Protein AF-A0A261C335-F1 (afdb_monomer_lite)

InterPro domains:
  IPR001300 Peptidase C2, calpain, catalytic domain [PF00648] (36-224)
  IPR001300 Peptidase C2, calpain, catalytic domain [PS50203] (35-226)
  IPR001300 Peptidase C2, calpain, catalytic domain [SM00230] (17-226)
  IPR022684 Peptidase C2, calpain family [PR00704] (20-43)
  IPR022684 Peptidase C2, calpain family [PR00704] (129-154)
  IPR022684 Peptidase C2, calpain family [PR00704] (158-181)
  IPR022684 Peptidase C2, calpain family [PR00704] (183-210)
  IPR022684 Peptidase C2, calpain family [PTHR10183] (22-224)
  IPR038765 Papain-like cysteine peptidase superfamily [SSF54001] (4-226)

pLDDT: mean 89.87, std 11.62, range [34.81, 98.75]

Structure (mmCIF, N/CA/C/O backbone):
data_AF-A0A261C335-F1
#
_entry.id   AF-A0A261C335-F1
#
loop_
_atom_site.group_PDB
_atom_site.id
_atom_site.type_symbol
_atom_site.label_atom_id
_atom_site.label_alt_id
_atom_site.label_comp_id
_atom_site.label_asym_id
_atom_site.label_entity_id
_atom_site.label_seq_id
_atom_site.pdbx_PDB_ins_code
_atom_site.Cartn_x
_atom_site.Cartn_y
_atom_site.Cartn_z
_atom_site.occupancy
_atom_site.B_iso_or_equiv
_atom_site.auth_seq_id
_atom_site.auth_comp_id
_atom_site.auth_asym_id
_atom_site.auth_atom_id
_atom_site.pdbx_PDB_model_num
ATOM 1 N N . MET A 1 1 ? 4.760 -27.448 -18.336 1.00 35.69 1 MET A N 1
ATOM 2 C CA . MET A 1 1 ? 5.966 -27.246 -17.509 1.00 35.69 1 MET A CA 1
ATOM 3 C C . MET A 1 1 ? 5.531 -26.462 -16.286 1.00 35.69 1 MET A C 1
ATOM 5 O O . MET A 1 1 ? 5.049 -25.354 -16.464 1.00 35.69 1 MET A O 1
ATOM 9 N N . SER A 1 2 ? 5.576 -27.046 -15.085 1.00 34.81 2 SER A N 1
ATOM 10 C CA . SER A 1 2 ? 5.397 -26.271 -13.852 1.00 34.81 2 SER A CA 1
ATOM 11 C C . SER A 1 2 ? 6.764 -25.731 -13.455 1.00 34.81 2 SER A C 1
ATOM 13 O O . SER A 1 2 ? 7.668 -26.511 -13.158 1.00 34.81 2 SER A O 1
ATOM 15 N N . PHE A 1 3 ? 6.939 -24.417 -13.500 1.00 38.62 3 PHE A N 1
ATOM 16 C CA . PHE A 1 3 ? 8.174 -23.784 -13.062 1.00 38.62 3 PHE A CA 1
ATOM 17 C C . PHE A 1 3 ? 8.062 -23.477 -11.570 1.00 38.62 3 PHE A C 1
ATOM 19 O O . PHE A 1 3 ? 7.205 -22.703 -11.149 1.00 38.62 3 PHE A O 1
ATOM 26 N N . SER A 1 4 ? 8.915 -24.108 -10.766 1.00 37.22 4 SER A N 1
ATOM 27 C CA . SER A 1 4 ? 9.134 -23.724 -9.376 1.00 37.22 4 SER A CA 1
ATOM 28 C C . SER A 1 4 ? 10.069 -22.519 -9.367 1.00 37.22 4 SER A C 1
ATOM 30 O O . SER A 1 4 ? 11.261 -22.651 -9.654 1.00 37.22 4 SER A O 1
ATOM 32 N N . VAL A 1 5 ? 9.538 -21.339 -9.061 1.00 46.53 5 VAL A N 1
ATOM 33 C CA . VAL A 1 5 ? 10.383 -20.193 -8.719 1.00 46.53 5 VAL A CA 1
ATOM 34 C C . VAL A 1 5 ? 11.032 -20.528 -7.379 1.00 46.53 5 VAL A C 1
ATOM 36 O O . VAL A 1 5 ? 10.340 -20.730 -6.384 1.00 46.53 5 VAL A O 1
ATOM 39 N N . VAL A 1 6 ? 12.359 -20.659 -7.358 1.00 43.72 6 VAL A N 1
ATOM 40 C CA . VAL A 1 6 ? 13.103 -20.815 -6.105 1.00 43.72 6 VAL A CA 1
ATOM 41 C C . VAL A 1 6 ? 13.157 -19.436 -5.463 1.00 43.72 6 VAL A C 1
ATOM 43 O O . VAL A 1 6 ? 14.017 -18.618 -5.785 1.00 43.72 6 VAL A O 1
ATOM 46 N N . PHE A 1 7 ? 12.176 -19.155 -4.610 1.00 53.47 7 PHE A N 1
ATOM 47 C CA . PHE A 1 7 ? 12.175 -17.965 -3.773 1.00 53.47 7 PHE A CA 1
ATOM 48 C C . PHE A 1 7 ? 13.386 -18.019 -2.846 1.00 53.47 7 PHE A C 1
ATOM 50 O O . PHE A 1 7 ? 13.754 -19.088 -2.355 1.00 53.47 7 PHE A O 1
ATOM 57 N N . GLN A 1 8 ? 13.998 -16.869 -2.571 1.00 54.28 8 GLN A N 1
ATOM 58 C CA . GLN A 1 8 ? 14.883 -16.777 -1.420 1.00 54.28 8 GLN A CA 1
ATOM 59 C C . GLN A 1 8 ? 13.979 -16.795 -0.185 1.00 54.28 8 GLN A C 1
ATOM 61 O O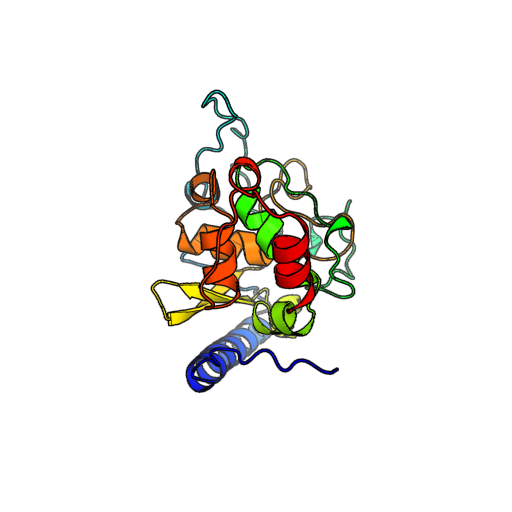 . GLN A 1 8 ? 13.538 -15.751 0.299 1.00 54.28 8 GLN A O 1
ATOM 66 N N . THR A 1 9 ? 13.595 -18.003 0.234 1.00 54.47 9 THR A N 1
ATOM 67 C CA . THR A 1 9 ? 12.608 -18.199 1.285 1.00 54.47 9 THR A CA 1
ATOM 68 C C . THR A 1 9 ? 13.148 -17.559 2.564 1.00 54.47 9 THR A C 1
ATOM 70 O O . THR A 1 9 ? 14.277 -17.853 2.969 1.00 54.47 9 THR A O 1
ATOM 73 N N . PRO A 1 10 ? 12.394 -16.639 3.178 1.00 63.38 10 PRO A N 1
ATOM 74 C CA . PRO A 1 10 ? 12.766 -16.021 4.440 1.00 63.38 10 PRO A CA 1
ATOM 75 C C . PRO A 1 10 ? 13.027 -17.067 5.515 1.00 63.38 10 PRO A C 1
ATOM 77 O O . PRO A 1 10 ? 12.505 -18.181 5.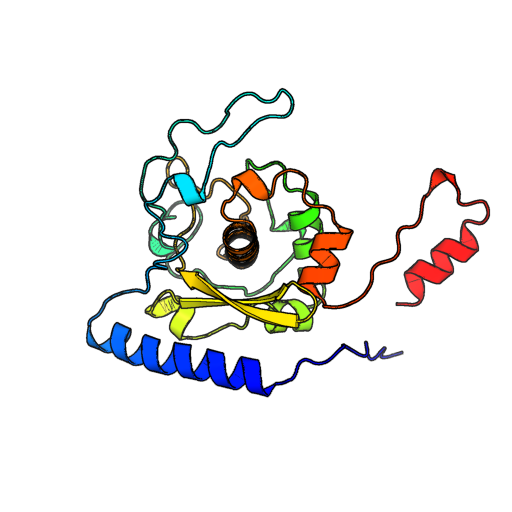463 1.00 63.38 10 PRO A O 1
ATOM 80 N N . ASN A 1 11 ? 13.732 -16.655 6.567 1.00 67.62 11 ASN A N 1
ATOM 81 C CA . ASN A 1 11 ? 13.585 -17.345 7.836 1.00 67.62 11 ASN A CA 1
ATOM 82 C C . ASN A 1 11 ? 12.124 -17.180 8.308 1.00 67.62 11 ASN A C 1
ATOM 84 O O . ASN A 1 11 ? 11.746 -16.106 8.783 1.00 67.62 11 ASN A O 1
ATOM 88 N N . GLU A 1 12 ? 11.311 -18.232 8.160 1.00 77.25 12 GLU A N 1
ATOM 89 C CA . GLU A 1 12 ? 9.897 -18.261 8.563 1.00 77.25 12 GLU A CA 1
ATOM 90 C C . GLU A 1 12 ? 9.683 -17.872 10.034 1.00 77.25 12 GLU A C 1
ATOM 92 O O . GLU A 1 12 ? 8.589 -17.449 10.409 1.00 77.25 12 GLU A O 1
ATOM 97 N N . GLU A 1 13 ? 10.712 -17.997 10.877 1.00 84.00 13 GLU A N 1
ATOM 98 C CA . GLU A 1 13 ? 10.646 -17.658 12.299 1.00 84.00 13 GLU A CA 1
ATOM 99 C C . GLU A 1 13 ? 10.319 -16.183 12.542 1.00 84.00 13 GLU A C 1
ATOM 101 O O . GLU A 1 13 ? 9.557 -15.882 13.460 1.00 84.00 13 GLU A O 1
ATOM 106 N N . ILE A 1 14 ? 10.847 -15.263 11.723 1.00 87.75 14 ILE A N 1
ATOM 107 C CA . ILE A 1 14 ? 10.587 -13.823 11.893 1.00 87.75 14 ILE A CA 1
ATOM 108 C C . ILE A 1 14 ? 9.098 -13.549 11.694 1.00 87.75 14 ILE A C 1
ATOM 110 O O . ILE A 1 14 ? 8.482 -12.860 12.499 1.00 87.75 14 ILE A O 1
ATOM 114 N N . PHE A 1 15 ? 8.494 -14.133 10.661 1.00 90.50 15 PHE A N 1
ATOM 115 C CA . PHE A 1 15 ? 7.084 -13.901 10.364 1.00 90.50 15 PHE A CA 1
ATOM 116 C C . PHE A 1 15 ? 6.167 -14.531 11.398 1.00 90.50 15 PHE A C 1
ATOM 118 O O . PHE A 1 15 ? 5.237 -13.870 11.838 1.00 90.50 15 PHE A O 1
ATOM 125 N N . LYS A 1 16 ? 6.464 -15.758 11.843 1.00 90.81 16 LYS A N 1
ATOM 126 C CA . LYS A 1 16 ? 5.706 -16.414 12.922 1.00 90.81 16 LYS A CA 1
ATOM 127 C C . LYS A 1 16 ? 5.765 -15.604 14.217 1.00 90.81 16 LYS A C 1
ATOM 129 O O . LYS A 1 16 ? 4.767 -15.493 14.921 1.00 90.81 16 LYS A O 1
ATOM 134 N N . LYS A 1 17 ? 6.927 -15.021 14.527 1.00 93.44 17 LYS A N 1
ATOM 135 C CA . LYS A 1 17 ? 7.101 -14.163 15.700 1.00 93.44 17 LYS A CA 1
ATOM 136 C C . LYS A 1 17 ? 6.273 -12.878 15.596 1.00 93.44 17 LYS A C 1
ATOM 138 O O . LYS A 1 17 ? 5.555 -12.561 16.537 1.00 93.44 17 LYS A O 1
ATOM 143 N N . GLU A 1 18 ? 6.382 -12.146 14.490 1.00 93.88 18 GLU A N 1
ATOM 144 C CA . GLU A 1 18 ? 5.658 -10.878 14.300 1.00 93.88 18 GLU A CA 1
ATOM 145 C C . GLU A 1 18 ? 4.140 -11.085 14.203 1.00 93.88 18 GLU A C 1
ATOM 147 O O . GLU A 1 18 ? 3.371 -10.284 14.729 1.00 93.88 18 GLU A O 1
ATOM 152 N N . GLU A 1 19 ? 3.702 -12.190 13.600 1.00 92.00 19 GLU A N 1
ATOM 153 C CA . GLU A 1 19 ? 2.295 -12.595 13.557 1.00 92.00 19 GLU A CA 1
ATOM 154 C C . GLU A 1 19 ? 1.741 -12.830 14.961 1.00 92.00 19 GLU A C 1
ATOM 156 O O . GLU A 1 19 ? 0.737 -12.225 15.320 1.00 92.00 19 GLU A O 1
ATOM 161 N N . LYS A 1 20 ? 2.455 -13.591 15.800 1.00 94.88 20 LYS A N 1
ATOM 162 C CA . LYS A 1 20 ? 2.057 -13.808 17.195 1.00 94.88 20 LYS A CA 1
ATOM 163 C C . LYS A 1 20 ? 1.939 -12.496 17.983 1.00 94.88 20 LYS A C 1
ATOM 165 O O . LYS A 1 20 ? 1.013 -12.329 18.768 1.00 94.88 20 LYS A O 1
ATOM 170 N N . ILE A 1 21 ? 2.852 -11.547 17.760 1.00 95.75 21 ILE A N 1
ATOM 171 C CA . ILE A 1 21 ? 2.777 -10.213 18.381 1.00 95.75 21 ILE A CA 1
ATOM 172 C C . ILE A 1 21 ? 1.510 -9.471 17.925 1.00 95.75 21 ILE A C 1
ATOM 174 O O . ILE A 1 21 ? 0.867 -8.799 18.730 1.00 95.75 21 ILE A O 1
ATOM 178 N N . CYS A 1 22 ? 1.143 -9.576 16.644 1.00 95.19 22 CYS A N 1
ATOM 179 C CA . CYS A 1 22 ? -0.082 -8.968 16.123 1.00 95.19 22 CYS A CA 1
ATOM 180 C C . CYS A 1 22 ? -1.340 -9.637 16.689 1.00 95.19 22 CYS A C 1
ATOM 182 O O . CYS A 1 22 ? -2.284 -8.926 17.018 1.00 95.19 22 CYS A O 1
ATOM 184 N N . GLU A 1 23 ? -1.343 -10.961 16.852 1.00 96.00 23 GLU A N 1
ATOM 185 C CA . GLU A 1 23 ? -2.446 -11.713 17.467 1.00 96.00 23 GLU A CA 1
ATOM 186 C C . GLU A 1 23 ? -2.675 -11.290 18.924 1.00 96.00 23 GLU A C 1
ATOM 188 O O . GLU A 1 23 ? -3.789 -10.911 19.282 1.00 96.00 23 GLU A O 1
ATOM 193 N N . GLU A 1 24 ? -1.619 -11.254 19.744 1.00 97.00 24 GLU A N 1
ATOM 194 C CA . GLU A 1 24 ? -1.696 -10.804 21.144 1.00 97.00 24 GLU A CA 1
ATOM 195 C C . GLU A 1 24 ? -2.194 -9.350 21.243 1.00 97.00 24 GLU A C 1
ATOM 197 O O . GLU A 1 24 ? -3.006 -9.003 22.104 1.00 97.00 24 GLU A O 1
ATOM 202 N N . GLN A 1 25 ? -1.748 -8.483 20.327 1.00 96.81 25 GLN A N 1
ATOM 203 C CA . GLN A 1 25 ? -2.222 -7.103 20.260 1.00 96.81 25 GLN A CA 1
ATOM 204 C C . GLN A 1 25 ? -3.694 -7.015 19.822 1.00 96.81 25 GLN A C 1
ATOM 206 O O . GLN A 1 25 ? -4.444 -6.198 20.360 1.00 96.81 25 GLN A O 1
ATOM 211 N N . ALA A 1 26 ? -4.120 -7.844 18.868 1.00 97.38 26 ALA A N 1
ATOM 212 C CA . ALA A 1 26 ? -5.501 -7.904 18.404 1.00 97.38 26 ALA A CA 1
ATOM 213 C C . ALA A 1 26 ? -6.451 -8.373 19.513 1.00 97.38 26 ALA A C 1
ATOM 215 O O . ALA A 1 26 ? -7.528 -7.806 19.674 1.00 97.38 26 ALA A O 1
ATOM 216 N N . GLU A 1 27 ? -6.053 -9.354 20.328 1.00 97.62 27 GLU A N 1
ATOM 217 C CA . GLU A 1 27 ? -6.831 -9.792 21.495 1.00 97.62 27 GLU A CA 1
ATOM 218 C C . GLU A 1 27 ? -7.092 -8.644 22.479 1.00 97.62 27 GLU A C 1
ATOM 220 O O . GLU A 1 27 ? -8.226 -8.458 22.932 1.00 97.62 27 GLU A O 1
ATOM 225 N N . LEU A 1 28 ? -6.072 -7.827 22.758 1.00 97.19 28 LEU A N 1
ATOM 226 C CA . LEU A 1 28 ? -6.225 -6.651 23.611 1.00 97.19 28 LEU A CA 1
ATOM 227 C C . LEU A 1 28 ? -7.196 -5.633 22.994 1.00 97.19 28 LEU A C 1
ATOM 229 O O . LEU A 1 28 ? -8.121 -5.195 23.677 1.00 97.19 28 LEU A O 1
ATOM 233 N N . LEU A 1 29 ? -7.026 -5.303 21.712 1.00 97.81 29 LEU A N 1
ATOM 234 C CA . LEU A 1 29 ? -7.883 -4.348 20.997 1.00 97.81 29 LEU A CA 1
ATOM 235 C C . LEU A 1 29 ? -9.346 -4.809 20.947 1.00 97.81 29 LEU A C 1
ATOM 237 O O . LEU A 1 29 ? -10.257 -4.024 21.206 1.00 97.81 29 LEU A O 1
ATOM 241 N N . ARG A 1 30 ? -9.589 -6.106 20.720 1.00 97.62 30 ARG A N 1
ATOM 242 C CA . ARG A 1 30 ? -10.934 -6.705 20.795 1.00 97.62 30 ARG A CA 1
ATOM 243 C C . ARG A 1 30 ? -11.556 -6.544 22.178 1.00 97.62 30 ARG A C 1
ATOM 245 O O . ARG A 1 30 ? -12.758 -6.316 22.274 1.00 97.62 30 ARG A O 1
ATOM 252 N N . SER A 1 31 ? -10.759 -6.658 23.243 1.00 97.19 31 SER A N 1
ATOM 253 C CA . SER A 1 31 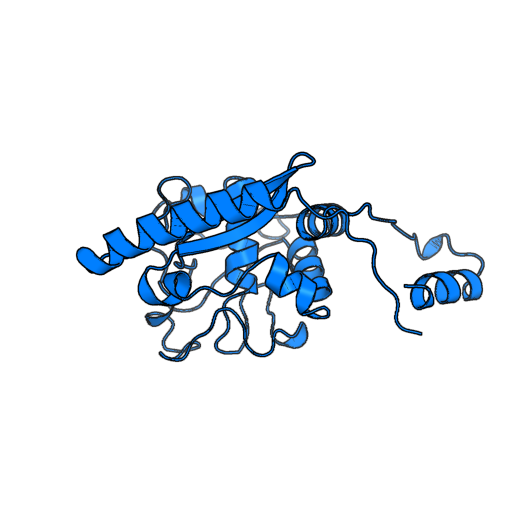? -11.250 -6.517 24.619 1.00 97.19 31 SER A CA 1
ATOM 254 C C . SER A 1 31 ? -11.623 -5.077 24.989 1.00 97.19 31 SER A C 1
ATOM 256 O O . SER A 1 31 ? -12.525 -4.876 25.802 1.00 97.19 31 SER A O 1
ATOM 258 N N . THR A 1 32 ? -10.966 -4.080 24.383 1.00 96.38 32 THR A N 1
ATOM 259 C CA . THR A 1 32 ? -11.253 -2.654 24.608 1.00 96.38 32 THR A CA 1
ATOM 260 C C . THR A 1 32 ? -12.256 -2.080 23.607 1.00 96.38 32 THR A C 1
ATOM 262 O O . THR A 1 32 ? -12.855 -1.040 23.878 1.00 96.38 32 THR A O 1
ATOM 265 N N . GLY A 1 33 ? -12.480 -2.759 22.477 1.00 94.44 33 GLY A N 1
ATOM 266 C CA . GLY A 1 33 ? -13.285 -2.250 21.364 1.00 94.44 33 GLY A CA 1
ATOM 267 C C . GLY A 1 33 ? -12.578 -1.153 20.562 1.00 94.44 33 GLY A C 1
ATOM 268 O O . GLY A 1 33 ? -13.228 -0.422 19.817 1.00 94.44 33 GLY A O 1
ATOM 269 N N . GLU A 1 34 ? -11.264 -1.012 20.735 1.00 95.06 34 GLU A N 1
ATOM 270 C CA . GLU A 1 34 ? -10.440 -0.041 20.022 1.00 95.06 34 GLU A CA 1
ATOM 271 C C . GLU A 1 34 ? -9.846 -0.647 18.749 1.00 95.06 34 GLU A C 1
ATOM 273 O O . GLU A 1 34 ? -9.789 -1.862 18.562 1.00 95.06 34 GLU A O 1
ATOM 278 N N . THR A 1 35 ? -9.358 0.220 17.867 1.00 96.25 35 THR A N 1
ATOM 279 C CA . THR A 1 35 ? -8.655 -0.177 16.645 1.00 96.25 35 THR A CA 1
ATOM 280 C C . THR A 1 35 ? -7.219 0.302 16.707 1.00 96.25 35 THR A C 1
ATOM 282 O O . THR A 1 35 ? -6.926 1.350 17.283 1.00 96.25 35 THR A O 1
ATOM 285 N N . TYR A 1 36 ? -6.319 -0.448 16.089 1.00 97.81 36 TYR A N 1
ATOM 286 C CA . TYR A 1 36 ? -4.913 -0.114 16.028 1.00 97.81 36 TYR A CA 1
ATOM 287 C C . TYR A 1 36 ? -4.687 1.225 15.321 1.00 97.81 36 TYR A C 1
ATOM 289 O O . TYR A 1 36 ? -5.278 1.513 14.279 1.00 97.81 36 TYR A O 1
ATOM 297 N N . VAL A 1 37 ? -3.790 2.019 15.898 1.00 97.50 37 VAL A N 1
ATOM 298 C CA . VAL A 1 37 ? -3.257 3.249 15.316 1.00 97.50 37 VAL A CA 1
ATOM 299 C C . VAL A 1 37 ? -1.742 3.150 15.362 1.00 97.50 37 VAL A C 1
ATOM 301 O O . VAL A 1 37 ? -1.157 2.902 16.424 1.00 97.50 37 VAL A O 1
ATOM 304 N N . ASP A 1 38 ? -1.110 3.316 14.206 1.00 97.56 38 ASP A N 1
ATOM 305 C CA . ASP A 1 38 ? 0.335 3.239 14.077 1.00 97.56 38 ASP A CA 1
ATOM 306 C C . ASP A 1 38 ? 0.991 4.485 14.674 1.00 97.56 38 ASP A C 1
ATOM 308 O O . ASP A 1 38 ? 0.877 5.578 14.136 1.00 97.56 38 ASP A O 1
ATOM 312 N N . GLN A 1 39 ? 1.692 4.328 15.795 1.00 96.94 39 GLN A N 1
ATOM 313 C CA . GLN A 1 39 ? 2.330 5.452 16.488 1.00 96.94 39 GLN A CA 1
ATOM 314 C C . GLN A 1 39 ? 3.534 6.020 15.721 1.00 96.94 39 GLN A C 1
ATOM 316 O O . GLN A 1 39 ? 3.889 7.177 15.925 1.00 96.94 39 GLN A O 1
ATOM 321 N N . ASP A 1 40 ? 4.153 5.223 14.844 1.00 97.12 40 ASP A N 1
ATOM 322 C CA . ASP A 1 40 ? 5.324 5.642 14.064 1.00 97.12 40 ASP A CA 1
ATOM 323 C C . ASP A 1 40 ? 4.933 6.258 12.712 1.00 97.12 40 ASP A C 1
ATOM 325 O O . ASP A 1 40 ? 5.766 6.871 12.044 1.00 97.12 40 ASP A O 1
ATOM 329 N N . PHE A 1 41 ? 3.689 6.049 12.275 1.00 97.75 41 PHE A N 1
ATOM 330 C CA . PHE A 1 41 ? 3.156 6.578 11.021 1.00 97.75 41 PHE A CA 1
ATOM 331 C C . PHE A 1 41 ? 1.660 6.927 11.153 1.00 97.75 41 PHE A C 1
ATOM 333 O O . PHE A 1 41 ? 0.819 6.319 10.477 1.00 97.75 41 PHE A O 1
ATOM 340 N N . PRO A 1 42 ? 1.313 7.846 12.075 1.00 96.44 42 PRO A N 1
ATOM 341 C CA . PRO A 1 42 ? -0.063 8.036 12.504 1.00 96.44 42 PRO A CA 1
ATOM 342 C C . PRO A 1 42 ? -0.938 8.713 11.436 1.00 96.44 42 PRO A C 1
ATOM 344 O O . PRO A 1 42 ? -0.465 9.541 10.652 1.00 96.44 42 PRO A O 1
ATOM 347 N N . PRO A 1 43 ? -2.243 8.386 11.406 1.00 96.00 43 PRO A N 1
ATOM 348 C CA . PRO A 1 43 ? -3.173 8.814 10.362 1.00 96.00 43 PRO A CA 1
ATOM 349 C C . PRO A 1 43 ? -3.583 10.289 10.435 1.00 96.00 43 PRO A C 1
ATOM 351 O O . PRO A 1 43 ? -4.333 10.760 9.580 1.00 96.00 43 PRO A O 1
ATOM 354 N N . ASP A 1 44 ? -3.154 11.008 11.464 1.00 92.94 44 ASP A N 1
ATOM 355 C CA . ASP A 1 44 ? -3.440 12.417 11.711 1.00 92.94 44 ASP A CA 1
ATOM 356 C C . ASP A 1 44 ? -2.180 13.298 11.693 1.00 92.94 44 ASP A C 1
ATOM 358 O O . ASP A 1 44 ? -2.295 14.507 11.886 1.00 92.94 44 ASP A O 1
ATOM 362 N N . ASP A 1 45 ? -0.998 12.734 11.402 1.00 93.19 45 ASP A N 1
ATOM 363 C CA . ASP A 1 45 ? 0.235 13.503 11.220 1.00 93.19 45 ASP A CA 1
ATOM 364 C C . ASP A 1 45 ? 0.466 13.838 9.732 1.00 93.19 45 ASP A C 1
ATOM 366 O O . ASP A 1 45 ? 0.793 12.956 8.926 1.00 93.19 45 ASP A O 1
ATOM 370 N N . PRO A 1 46 ? 0.379 15.124 9.336 1.00 91.06 46 PRO A N 1
ATOM 371 C CA . PRO A 1 46 ? 0.653 15.552 7.968 1.00 91.06 46 PRO A CA 1
ATOM 372 C C . PRO A 1 46 ? 2.071 15.215 7.489 1.00 91.06 46 PRO A C 1
ATOM 374 O O . PRO A 1 46 ? 2.294 15.129 6.279 1.00 91.06 46 PRO A O 1
ATOM 377 N N . SER A 1 47 ? 3.033 15.010 8.397 1.00 93.25 47 SER A N 1
ATOM 378 C CA . SER A 1 47 ? 4.401 14.609 8.051 1.00 93.25 47 SER A CA 1
ATOM 379 C C . SER A 1 47 ? 4.450 13.235 7.370 1.00 93.25 47 SER A C 1
ATOM 381 O O . SER A 1 47 ? 5.267 13.032 6.469 1.00 93.25 47 SER A O 1
ATOM 383 N N . CYS A 1 48 ? 3.502 12.345 7.694 1.00 95.44 48 CYS A N 1
ATOM 384 C CA . CYS A 1 48 ? 3.361 11.032 7.068 1.00 95.44 48 CYS A CA 1
ATOM 385 C C . CYS A 1 48 ? 2.928 11.138 5.599 1.00 95.44 48 CYS A C 1
ATOM 387 O O . CYS A 1 48 ? 3.280 10.292 4.776 1.00 95.44 48 CYS A O 1
ATOM 389 N N . VAL A 1 49 ? 2.204 12.198 5.226 1.00 94.50 49 VAL A N 1
ATOM 390 C CA . VAL A 1 49 ? 1.914 12.510 3.818 1.00 94.50 49 VAL A CA 1
ATOM 391 C C . VAL A 1 49 ? 3.093 13.248 3.184 1.00 94.50 49 VAL A C 1
ATOM 393 O O . VAL A 1 49 ? 3.586 12.846 2.130 1.00 94.50 49 VAL A O 1
ATOM 396 N N . GLY A 1 50 ? 3.574 14.304 3.841 1.00 93.00 50 GLY A N 1
ATOM 397 C CA . GLY A 1 50 ? 4.580 15.218 3.311 1.00 93.00 50 GLY A CA 1
ATOM 398 C C . GLY A 1 50 ? 4.043 16.139 2.207 1.00 93.00 50 GLY A C 1
ATOM 399 O O . GLY A 1 50 ? 2.849 16.187 1.910 1.00 93.00 50 GLY A O 1
ATOM 400 N N . THR A 1 51 ? 4.941 16.898 1.576 1.00 92.69 51 THR A N 1
ATOM 401 C CA . THR A 1 51 ? 4.574 17.832 0.501 1.00 92.69 51 THR A CA 1
ATOM 402 C C . THR A 1 51 ? 4.505 17.111 -0.843 1.00 92.69 51 THR A C 1
ATOM 404 O O . THR A 1 51 ? 5.536 16.798 -1.438 1.00 92.69 51 THR A O 1
ATOM 407 N N . ILE A 1 52 ? 3.294 16.888 -1.356 1.00 92.69 52 ILE A N 1
ATOM 408 C CA . ILE A 1 52 ? 3.092 16.263 -2.671 1.00 92.69 52 ILE A CA 1
ATOM 409 C C . ILE A 1 52 ? 3.292 17.289 -3.786 1.00 92.69 52 ILE A C 1
ATOM 411 O O . ILE A 1 52 ? 2.605 18.311 -3.836 1.00 92.69 52 ILE A O 1
ATOM 415 N N . LEU A 1 53 ? 4.220 17.001 -4.698 1.00 91.44 53 LEU A N 1
ATOM 416 C CA . LEU A 1 53 ? 4.643 17.890 -5.780 1.00 91.44 53 LEU A CA 1
ATOM 417 C C . LEU A 1 53 ? 4.190 17.370 -7.153 1.00 91.44 53 LEU A C 1
ATOM 419 O O . LEU A 1 53 ? 4.231 16.166 -7.404 1.00 91.44 53 LEU A O 1
ATOM 423 N N . ASP A 1 54 ? 3.803 18.272 -8.059 1.00 89.06 54 ASP A N 1
ATOM 424 C CA . ASP A 1 54 ? 3.583 17.947 -9.472 1.00 89.06 54 ASP A CA 1
ATOM 425 C C . ASP A 1 54 ? 4.902 17.781 -10.248 1.00 89.06 54 ASP A C 1
ATOM 427 O O . ASP A 1 54 ? 6.013 17.902 -9.728 1.00 89.06 54 ASP A O 1
ATOM 431 N N . ARG A 1 55 ? 4.777 17.539 -11.556 1.00 86.38 55 ARG A N 1
ATOM 432 C CA . ARG A 1 55 ? 5.907 17.443 -12.494 1.00 86.38 55 ARG A CA 1
ATOM 433 C C . ARG A 1 55 ? 6.730 18.735 -12.650 1.00 86.38 55 ARG A C 1
ATOM 435 O O . ARG A 1 55 ? 7.769 18.696 -13.297 1.00 86.38 55 ARG A O 1
ATOM 442 N N . HIS A 1 56 ? 6.245 19.863 -12.139 1.00 90.56 56 HIS A N 1
ATOM 443 C CA . HIS A 1 56 ? 6.895 21.175 -12.151 1.00 90.56 56 HIS A CA 1
ATOM 444 C C . HIS A 1 56 ? 7.340 21.607 -10.742 1.00 90.56 56 HIS A C 1
ATOM 446 O O . HIS A 1 56 ? 7.609 22.789 -10.529 1.00 90.56 56 HIS A O 1
ATOM 452 N N . ASP A 1 57 ? 7.390 20.664 -9.794 1.00 90.31 57 ASP A N 1
ATOM 453 C CA . ASP A 1 57 ? 7.758 20.873 -8.393 1.00 90.31 57 ASP A CA 1
ATOM 454 C C . ASP A 1 57 ? 6.854 21.864 -7.645 1.00 90.31 57 ASP A C 1
ATOM 456 O O . ASP A 1 57 ? 7.276 22.541 -6.706 1.00 90.31 57 ASP A O 1
ATOM 460 N N . LYS A 1 58 ? 5.577 21.935 -8.038 1.00 90.56 58 LYS A N 1
ATOM 461 C CA . LYS A 1 58 ? 4.556 22.732 -7.352 1.00 90.56 58 LYS A CA 1
ATOM 462 C C . LYS A 1 58 ? 3.702 21.860 -6.428 1.00 90.56 58 LYS A C 1
ATOM 464 O O . LYS A 1 58 ? 3.294 20.777 -6.845 1.00 90.56 58 LYS A O 1
ATOM 469 N N . PRO A 1 59 ? 3.370 22.318 -5.208 1.00 89.44 59 PRO A N 1
ATOM 470 C CA . PRO A 1 59 ? 2.496 21.570 -4.306 1.00 89.44 59 PRO A CA 1
ATOM 471 C C . PRO A 1 59 ? 1.081 21.381 -4.875 1.00 89.44 59 PRO A C 1
ATOM 473 O O . PRO A 1 59 ? 0.447 22.362 -5.268 1.00 89.44 59 PRO A O 1
ATOM 476 N N . THR A 1 60 ? 0.568 20.147 -4.877 1.00 85.25 60 THR A N 1
ATOM 477 C CA . THR A 1 60 ? -0.740 19.793 -5.481 1.00 85.25 60 THR A CA 1
ATOM 478 C C . THR A 1 60 ? -1.836 19.422 -4.488 1.00 85.25 60 THR A C 1
ATOM 480 O O . THR A 1 60 ? -3.011 19.522 -4.825 1.00 85.25 60 THR A O 1
ATOM 483 N N . LEU A 1 61 ? -1.474 19.008 -3.273 1.00 78.12 61 LEU A N 1
ATOM 484 C CA . LEU A 1 61 ? -2.401 18.526 -2.247 1.00 78.12 61 LEU A CA 1
ATOM 485 C C . LEU A 1 61 ? -2.163 19.283 -0.937 1.00 78.12 61 LEU A C 1
ATOM 487 O O . LEU A 1 61 ? -1.551 18.766 -0.009 1.00 78.12 61 LEU A O 1
ATOM 491 N N . GLN A 1 62 ? -2.588 20.547 -0.902 1.00 66.06 62 GLN A N 1
ATOM 492 C CA . GLN A 1 62 ? -2.271 21.474 0.195 1.00 66.06 62 GLN A CA 1
ATOM 493 C C . GLN A 1 62 ? -3.209 21.323 1.410 1.00 66.06 62 GLN A C 1
ATOM 495 O O . GLN A 1 62 ? -2.804 21.648 2.521 1.00 66.06 62 GLN A O 1
ATOM 500 N N . ASP A 1 63 ? -4.399 20.735 1.226 1.00 67.81 63 ASP A N 1
ATOM 501 C CA . ASP A 1 63 ? -5.447 20.633 2.259 1.00 67.81 63 ASP A CA 1
ATOM 502 C C . ASP A 1 63 ? -5.657 19.197 2.784 1.00 67.81 63 ASP A C 1
ATOM 504 O O . ASP A 1 63 ? -6.754 18.812 3.184 1.00 67.81 63 ASP A O 1
ATOM 508 N N . MET A 1 64 ? -4.603 18.378 2.798 1.00 74.31 64 MET A N 1
ATOM 509 C CA . MET A 1 64 ? -4.628 17.003 3.331 1.00 74.31 64 MET A CA 1
ATOM 510 C C . MET A 1 64 ? -4.475 16.954 4.865 1.00 74.31 64 MET A C 1
ATOM 512 O O . MET A 1 64 ? -3.836 16.056 5.403 1.00 74.31 64 MET A O 1
ATOM 516 N N . THR A 1 65 ? -5.017 17.944 5.578 1.00 66.69 65 THR A N 1
ATOM 517 C CA . THR A 1 65 ? -4.806 18.139 7.027 1.00 66.69 65 THR A CA 1
ATOM 518 C C . THR A 1 65 ? -5.790 17.369 7.911 1.00 66.69 65 THR A C 1
ATOM 520 O O . THR A 1 65 ? -5.654 17.385 9.132 1.00 66.69 65 THR A O 1
ATOM 523 N N . GLY A 1 66 ? -6.793 16.716 7.319 1.00 78.31 66 GLY A N 1
ATOM 524 C CA . GLY A 1 66 ? -7.759 15.889 8.041 1.00 78.31 66 GLY A CA 1
ATOM 525 C C . GLY A 1 66 ? -7.228 14.483 8.354 1.00 78.31 66 GLY A C 1
ATOM 526 O O . GLY A 1 66 ? -6.378 13.976 7.619 1.00 78.31 66 GLY A O 1
ATOM 527 N N . PRO A 1 67 ? -7.751 13.828 9.409 1.00 89.56 67 PRO A N 1
ATOM 528 C CA . PRO A 1 67 ? -7.367 12.464 9.746 1.00 89.56 67 PRO A CA 1
ATOM 529 C C . PRO A 1 67 ? -7.782 11.500 8.635 1.00 89.56 67 PRO A C 1
ATOM 531 O O . PRO A 1 67 ? -8.867 11.617 8.061 1.00 89.56 67 PRO A O 1
ATOM 534 N N . TRP A 1 68 ? -6.934 10.517 8.361 1.00 95.44 68 TRP A N 1
ATOM 535 C CA . TRP A 1 68 ? -7.198 9.499 7.353 1.00 95.44 68 TRP A CA 1
ATOM 536 C C . TRP A 1 68 ? -8.426 8.653 7.700 1.00 95.44 68 TRP A C 1
ATOM 538 O O . TRP A 1 68 ? -8.826 8.516 8.859 1.00 95.44 68 TRP A O 1
ATOM 548 N N . TYR A 1 69 ? -9.049 8.073 6.678 1.00 94.81 69 TYR A N 1
ATOM 549 C CA . TYR A 1 69 ? -10.291 7.329 6.850 1.00 94.81 69 TYR A CA 1
ATOM 550 C C . TYR A 1 69 ? -10.011 5.841 7.056 1.00 94.81 69 TYR A C 1
ATOM 552 O O . TYR A 1 69 ? -9.236 5.266 6.291 1.00 94.81 69 TYR A O 1
ATOM 560 N N . PRO A 1 70 ? -10.644 5.192 8.050 1.00 95.06 70 PRO A N 1
ATOM 561 C CA . PRO A 1 70 ? -10.725 3.742 8.071 1.00 95.06 70 PRO A CA 1
ATOM 562 C C . PRO A 1 70 ? -11.649 3.263 6.931 1.00 95.06 70 PRO A C 1
ATOM 564 O O . PRO A 1 70 ? -12.463 4.048 6.428 1.00 95.06 70 PRO A O 1
ATOM 567 N N . PRO A 1 71 ? -11.588 1.977 6.544 1.00 94.25 71 PRO A N 1
ATOM 568 C CA . PRO A 1 71 ? -12.296 1.460 5.370 1.00 94.25 71 PRO A CA 1
ATOM 569 C C . PRO A 1 71 ? -13.801 1.782 5.316 1.00 94.25 71 PRO A C 1
ATOM 571 O O . PRO A 1 71 ? -14.298 2.230 4.286 1.00 94.25 71 PRO A O 1
ATOM 574 N N . HIS A 1 72 ? -14.515 1.657 6.440 1.00 91.44 72 HIS A N 1
ATOM 575 C CA . HIS A 1 72 ? -15.966 1.890 6.528 1.00 91.44 72 HIS A CA 1
ATOM 576 C C . HIS A 1 72 ? -16.396 3.352 6.285 1.00 91.44 72 HIS A C 1
ATOM 578 O O . HIS A 1 72 ? -17.583 3.629 6.140 1.00 91.44 72 HIS A O 1
ATOM 584 N N . LYS A 1 73 ? -15.460 4.315 6.249 1.00 92.44 73 LYS A N 1
ATOM 585 C CA . LYS A 1 73 ? -15.779 5.720 5.939 1.00 92.44 73 LYS A CA 1
ATOM 586 C C . LYS A 1 73 ? -15.731 6.052 4.445 1.00 92.44 73 LYS A C 1
ATOM 588 O O . LYS A 1 73 ? -16.182 7.129 4.065 1.00 92.44 73 LYS A O 1
ATOM 593 N N . PHE A 1 74 ? -15.227 5.164 3.588 1.00 90.50 74 PHE A N 1
ATOM 594 C CA . PHE A 1 74 ? -15.168 5.377 2.135 1.00 90.50 74 PHE A CA 1
ATOM 595 C C . PHE A 1 74 ? -16.484 5.003 1.433 1.00 90.50 74 PHE A C 1
ATOM 597 O O . PHE A 1 74 ? -16.475 4.260 0.458 1.00 90.50 74 PHE A O 1
ATOM 604 N N . THR A 1 75 ? -17.619 5.521 1.904 1.00 81.50 75 THR A N 1
ATOM 605 C CA . THR A 1 75 ? -18.974 5.047 1.550 1.00 81.50 75 THR A CA 1
ATOM 606 C C . THR A 1 75 ? -19.352 5.128 0.064 1.00 81.50 75 THR A C 1
ATOM 608 O O . THR A 1 75 ? -20.291 4.458 -0.362 1.00 81.50 75 THR A O 1
ATOM 611 N N . GLU A 1 76 ? -18.654 5.935 -0.739 1.00 75.31 76 GLU A N 1
ATOM 612 C CA . GLU A 1 76 ? -18.906 6.057 -2.184 1.00 75.31 76 GLU A CA 1
ATOM 613 C C . GLU A 1 76 ? -18.257 4.941 -3.018 1.00 75.31 76 GLU A C 1
ATOM 615 O O . GLU A 1 76 ? -18.682 4.686 -4.144 1.00 75.31 76 GLU A O 1
ATOM 620 N N . ILE A 1 77 ? -17.203 4.308 -2.496 1.00 73.06 77 ILE A N 1
ATOM 621 C CA . ILE A 1 77 ? -16.322 3.405 -3.260 1.00 73.06 77 ILE A CA 1
ATOM 622 C C . ILE A 1 77 ? -16.175 2.057 -2.557 1.00 73.06 77 ILE A C 1
ATOM 624 O O . ILE A 1 77 ? -16.098 1.031 -3.227 1.00 73.06 77 ILE A O 1
ATOM 628 N N . LEU A 1 78 ? -16.153 2.066 -1.223 1.00 79.75 7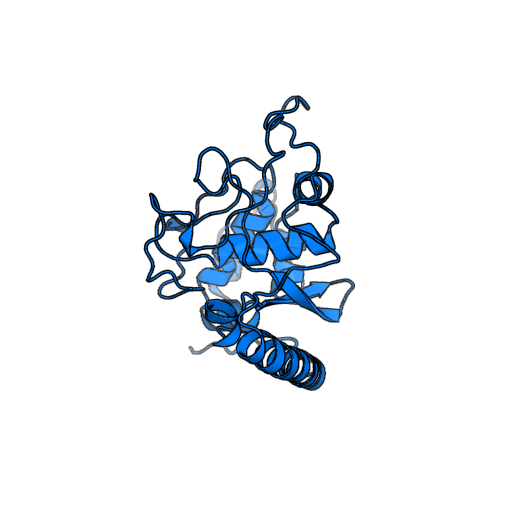8 LEU A N 1
ATOM 629 C CA . LEU A 1 78 ? -16.181 0.893 -0.365 1.00 79.75 78 LEU A CA 1
ATOM 630 C C . LEU A 1 78 ? -17.546 0.806 0.312 1.00 79.75 78 LEU A C 1
ATOM 632 O O . LEU A 1 78 ? -18.023 1.768 0.911 1.00 79.75 78 LEU A O 1
ATOM 636 N N . ASN A 1 79 ? -18.162 -0.368 0.255 1.00 80.25 79 ASN A N 1
ATOM 637 C CA . ASN A 1 79 ? -19.237 -0.700 1.185 1.00 80.25 79 ASN A CA 1
ATOM 638 C C . ASN A 1 79 ? -18.664 -1.440 2.409 1.00 80.25 79 ASN A C 1
ATOM 640 O O . ASN A 1 79 ? -17.462 -1.708 2.485 1.00 80.25 79 ASN A O 1
ATOM 644 N N . ASP A 1 80 ? -19.528 -1.787 3.361 1.00 82.00 80 ASP A N 1
ATOM 645 C CA . ASP A 1 80 ? -19.125 -2.487 4.589 1.00 82.00 80 ASP A CA 1
ATOM 646 C C . ASP A 1 80 ? -18.522 -3.888 4.337 1.00 82.00 80 ASP A C 1
ATOM 648 O O . ASP A 1 80 ? -17.872 -4.444 5.219 1.00 82.00 80 ASP A O 1
ATOM 652 N N . ASP A 1 81 ? -18.662 -4.435 3.125 1.00 86.06 81 ASP A N 1
ATOM 653 C CA . ASP A 1 81 ? -18.075 -5.701 2.665 1.00 86.06 81 ASP A CA 1
ATOM 654 C C . ASP A 1 81 ? -16.735 -5.493 1.923 1.00 86.06 81 ASP A C 1
ATOM 656 O O . ASP A 1 81 ? -16.405 -6.165 0.941 1.00 86.06 81 ASP A O 1
ATOM 660 N N . TRP A 1 82 ? -15.936 -4.518 2.362 1.00 92.69 82 TRP A N 1
ATOM 661 C CA . TRP A 1 82 ? -14.565 -4.361 1.877 1.00 92.69 82 TRP A CA 1
ATOM 662 C C . TRP A 1 82 ? -13.698 -5.568 2.265 1.00 92.69 82 TRP A C 1
ATOM 664 O O . TRP A 1 82 ? -13.936 -6.257 3.261 1.00 92.69 82 TRP A O 1
ATOM 674 N N . CYS A 1 83 ? -12.647 -5.831 1.495 1.00 93.31 83 CYS A N 1
ATOM 675 C CA . CYS A 1 83 ? -11.668 -6.873 1.790 1.00 93.31 83 CYS A CA 1
ATOM 676 C C . CYS A 1 83 ? -10.236 -6.393 1.542 1.00 93.31 83 CYS A C 1
ATOM 678 O O . CYS A 1 83 ? -10.001 -5.385 0.872 1.00 93.31 83 CYS A O 1
ATOM 680 N N . VAL A 1 84 ? -9.262 -7.112 2.100 1.00 94.56 84 VAL A N 1
ATOM 681 C CA . VAL A 1 84 ? -7.847 -6.854 1.812 1.00 94.56 84 VAL A CA 1
ATOM 682 C C . VAL A 1 84 ? -7.607 -7.133 0.325 1.00 94.56 84 VAL A C 1
ATOM 684 O O . VAL A 1 84 ? -7.222 -6.236 -0.428 1.00 94.56 84 VAL A O 1
ATOM 687 N N . TYR A 1 85 ? -7.963 -8.338 -0.119 1.00 92.94 85 TYR A N 1
ATOM 688 C CA . TYR A 1 85 ? -8.067 -8.736 -1.520 1.00 92.94 85 TYR A CA 1
ATOM 689 C C . TYR A 1 85 ? -9.051 -9.902 -1.673 1.00 92.94 85 TYR A C 1
ATOM 691 O O . TYR A 1 85 ? -9.260 -10.682 -0.750 1.00 92.94 85 TYR A O 1
ATOM 699 N N . ASN A 1 86 ? -9.628 -10.038 -2.864 1.00 90.25 86 ASN A N 1
ATOM 700 C CA . ASN A 1 86 ? -10.458 -11.173 -3.270 1.00 90.25 86 ASN A CA 1
ATOM 701 C C . ASN A 1 86 ? -10.023 -11.653 -4.663 1.00 90.25 86 ASN A C 1
ATOM 703 O O . ASN A 1 86 ? -9.494 -12.753 -4.815 1.00 90.25 86 ASN A O 1
ATOM 707 N N . ASP A 1 87 ? -10.137 -10.762 -5.653 1.00 90.38 87 ASP A N 1
ATOM 708 C CA . ASP A 1 87 ? -9.605 -10.935 -7.008 1.00 90.38 87 ASP A CA 1
ATOM 709 C C . ASP A 1 87 ? -8.672 -9.754 -7.344 1.00 90.38 87 ASP A C 1
ATOM 711 O O . ASP A 1 87 ? -9.086 -8.752 -7.953 1.00 90.38 87 ASP A O 1
ATOM 715 N N . PRO A 1 88 ? -7.429 -9.786 -6.831 1.00 91.25 88 PRO A N 1
ATOM 716 C CA . PRO A 1 88 ? -6.458 -8.735 -7.076 1.00 91.25 88 PRO A CA 1
ATOM 717 C C . PRO A 1 88 ? -6.037 -8.781 -8.547 1.00 91.25 88 PRO A C 1
ATOM 719 O O . PRO A 1 88 ? -5.493 -9.770 -9.038 1.00 91.25 88 PRO A O 1
ATOM 722 N N . TRP A 1 89 ? -6.277 -7.683 -9.262 1.00 92.75 89 TRP A N 1
ATOM 723 C CA . TRP A 1 89 ? -5.970 -7.594 -10.684 1.00 92.75 89 TRP A CA 1
ATOM 724 C C . TRP A 1 89 ? -5.374 -6.232 -11.040 1.00 92.75 89 TRP A C 1
ATOM 726 O O . TRP A 1 89 ? -5.884 -5.214 -10.564 1.00 92.75 89 TRP A O 1
ATOM 736 N N . PRO A 1 90 ? -4.350 -6.164 -11.913 1.00 93.31 90 PRO A N 1
ATOM 737 C CA . PRO A 1 90 ? -3.717 -4.899 -12.284 1.00 93.31 90 PRO A CA 1
ATOM 738 C C . PRO A 1 90 ? -4.682 -3.833 -12.794 1.00 93.31 90 PRO A C 1
ATOM 740 O O . PRO A 1 90 ? -4.563 -2.677 -12.408 1.00 93.31 90 PRO A O 1
ATOM 743 N N . PHE A 1 91 ? -5.663 -4.212 -13.617 1.00 92.25 91 PHE A N 1
ATOM 744 C CA . PHE A 1 91 ? -6.633 -3.262 -14.183 1.00 92.25 91 PHE A CA 1
ATOM 745 C C . PHE A 1 91 ? -7.639 -2.717 -13.163 1.00 92.25 91 PHE A C 1
ATOM 747 O O . PHE A 1 91 ? -8.384 -1.795 -13.483 1.00 92.25 91 PHE A O 1
ATOM 754 N N . HIS A 1 92 ? -7.673 -3.262 -11.944 1.00 93.12 92 HIS A N 1
ATOM 755 C CA . HIS A 1 92 ? -8.454 -2.676 -10.859 1.00 93.12 92 HIS A CA 1
ATOM 756 C C . HIS A 1 92 ? -7.739 -1.486 -10.218 1.00 93.12 92 HIS A C 1
ATOM 758 O O . HIS A 1 92 ? -8.401 -0.727 -9.521 1.00 93.12 92 HIS A O 1
ATOM 764 N N . VAL A 1 93 ? -6.430 -1.327 -10.431 1.00 96.38 93 VAL A N 1
ATOM 765 C CA . VAL A 1 93 ? -5.600 -0.328 -9.751 1.00 96.38 93 VAL A CA 1
ATOM 766 C C . VAL A 1 93 ? -5.603 1.005 -10.486 1.00 96.38 93 VAL A C 1
ATOM 768 O O . VAL A 1 93 ? -5.405 1.073 -11.697 1.00 96.38 93 VAL A O 1
ATOM 771 N N . ASP A 1 94 ? -5.746 2.064 -9.703 1.00 95.75 94 ASP A N 1
ATOM 772 C CA . ASP A 1 94 ? -5.502 3.447 -10.074 1.00 95.75 94 ASP A CA 1
ATOM 773 C C . ASP A 1 94 ? -4.409 3.994 -9.146 1.00 95.75 94 ASP A C 1
ATOM 775 O O . ASP A 1 94 ? -4.505 3.854 -7.928 1.00 95.75 94 ASP A O 1
ATOM 779 N N . GLN A 1 95 ? -3.362 4.583 -9.723 1.00 95.56 95 GLN A N 1
ATOM 780 C CA . GLN A 1 95 ? -2.215 5.132 -8.991 1.00 95.56 95 GLN A CA 1
ATOM 781 C C . GLN A 1 95 ? -2.601 6.327 -8.106 1.00 95.56 95 GLN A C 1
ATOM 783 O O . GLN A 1 95 ? -1.953 6.588 -7.100 1.00 95.56 95 GLN A O 1
ATOM 788 N N . GLY A 1 96 ? -3.651 7.070 -8.458 1.00 93.81 96 GLY A N 1
ATOM 789 C CA . GLY A 1 96 ? -3.996 8.288 -7.732 1.00 93.81 96 GLY A CA 1
ATOM 790 C C . GLY A 1 96 ? -2.987 9.422 -7.949 1.00 93.81 96 GLY A C 1
ATOM 791 O O . GLY A 1 96 ? -2.403 9.567 -9.023 1.00 93.81 96 GLY A O 1
ATOM 792 N N . ASN A 1 97 ? -2.853 10.297 -6.951 1.00 90.44 97 ASN A N 1
ATOM 793 C CA . ASN A 1 97 ? -2.237 11.616 -7.103 1.00 90.44 97 ASN A CA 1
ATOM 794 C C . ASN A 1 97 ? -0.822 11.695 -6.495 1.00 90.44 97 ASN A C 1
ATOM 796 O O . ASN A 1 97 ? -0.509 12.621 -5.747 1.00 90.44 97 ASN A O 1
ATOM 800 N N . LEU A 1 98 ? 0.024 10.710 -6.811 1.00 93.56 98 LEU A N 1
ATOM 801 C CA . LEU A 1 98 ? 1.423 10.613 -6.381 1.00 93.56 98 LEU A CA 1
ATOM 802 C C . LEU A 1 98 ? 2.322 10.207 -7.552 1.00 93.56 98 LEU A C 1
ATOM 804 O O . LEU A 1 98 ? 1.890 9.529 -8.475 1.00 93.56 98 LEU A O 1
ATOM 808 N N . GLY A 1 99 ? 3.573 10.667 -7.562 1.00 94.44 99 GLY A N 1
ATOM 809 C CA . GLY A 1 99 ? 4.534 10.414 -8.641 1.00 94.44 99 GLY A CA 1
ATOM 810 C C . GLY A 1 99 ? 5.327 9.114 -8.486 1.00 94.44 99 GLY A C 1
ATOM 811 O O . GLY A 1 99 ? 6.528 9.122 -8.735 1.00 94.44 99 GLY A O 1
ATOM 812 N N . ASP A 1 100 ? 4.705 8.032 -8.033 1.00 96.81 100 ASP A N 1
ATOM 813 C CA . ASP A 1 100 ? 5.328 6.763 -7.634 1.00 96.81 100 ASP A CA 1
ATOM 814 C C . ASP A 1 100 ? 4.979 5.597 -8.579 1.00 96.81 100 ASP A C 1
ATOM 816 O O . ASP A 1 100 ? 5.002 4.432 -8.194 1.00 96.81 100 ASP A O 1
ATOM 820 N N . CYS A 1 101 ? 4.700 5.889 -9.852 1.00 96.81 101 CYS A N 1
ATOM 821 C CA . CYS A 1 101 ? 4.282 4.900 -10.853 1.00 96.81 101 CYS A CA 1
ATOM 822 C C . CYS A 1 101 ? 5.171 3.648 -10.934 1.00 96.81 101 CYS A C 1
ATOM 824 O O . CYS A 1 101 ? 4.666 2.570 -11.238 1.00 96.81 101 CYS A O 1
ATOM 826 N N . GLY A 1 102 ? 6.476 3.763 -10.655 1.00 97.12 102 GLY A N 1
ATOM 827 C CA . GLY A 1 102 ? 7.378 2.613 -10.618 1.00 97.12 102 GLY A CA 1
ATOM 828 C C . GLY A 1 102 ? 7.104 1.653 -9.45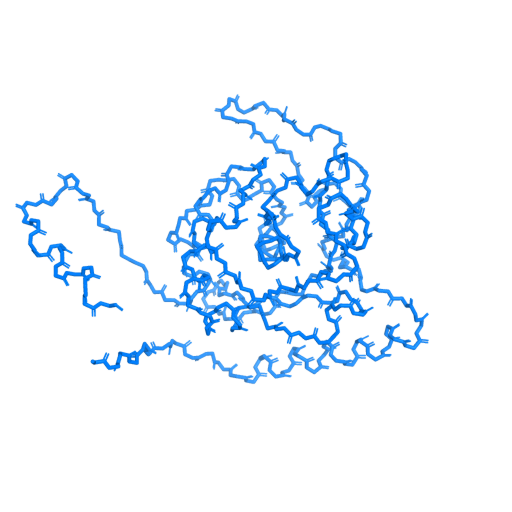5 1.00 97.12 102 GLY A C 1
ATOM 829 O O . GLY A 1 102 ? 7.245 0.442 -9.616 1.00 97.12 102 GLY A O 1
ATOM 830 N N . LEU A 1 103 ? 6.642 2.166 -8.309 1.00 98.25 103 LEU A N 1
ATOM 831 C CA . LEU A 1 103 ? 6.123 1.340 -7.221 1.00 98.25 103 LEU A CA 1
ATOM 832 C C . LEU A 1 103 ? 4.823 0.664 -7.654 1.00 98.25 103 LEU A C 1
ATOM 834 O O . LEU A 1 103 ? 4.734 -0.560 -7.619 1.00 98.25 103 LEU A O 1
ATOM 838 N N . ILE A 1 104 ? 3.838 1.438 -8.116 1.00 98.19 104 ILE A N 1
ATOM 839 C CA . ILE A 1 104 ? 2.509 0.901 -8.446 1.00 98.19 104 ILE A CA 1
ATOM 840 C C . ILE A 1 104 ? 2.577 -0.158 -9.551 1.00 98.19 104 ILE A C 1
ATOM 842 O O . ILE A 1 104 ? 1.952 -1.212 -9.422 1.00 98.19 104 ILE A O 1
ATOM 846 N N . ALA A 1 105 ? 3.408 0.048 -10.576 1.00 97.31 105 ALA A N 1
ATOM 847 C CA . ALA A 1 105 ? 3.649 -0.950 -11.615 1.00 97.31 105 ALA A CA 1
ATOM 848 C C . ALA A 1 105 ? 4.240 -2.254 -11.047 1.00 97.31 105 ALA A C 1
ATOM 850 O O . ALA A 1 105 ? 3.822 -3.345 -11.443 1.00 97.31 105 ALA A O 1
ATOM 851 N N . ALA A 1 106 ? 5.161 -2.175 -10.082 1.00 97.00 106 ALA A N 1
ATOM 852 C CA . ALA A 1 106 ? 5.711 -3.354 -9.416 1.00 97.00 106 ALA A CA 1
ATOM 853 C C . ALA A 1 106 ? 4.656 -4.094 -8.571 1.00 97.00 106 ALA A C 1
ATOM 855 O O . ALA A 1 106 ? 4.578 -5.324 -8.643 1.00 97.00 106 ALA A O 1
ATOM 856 N N . ILE A 1 107 ? 3.805 -3.371 -7.829 1.00 97.62 107 ILE A N 1
ATOM 857 C CA . ILE A 1 107 ? 2.710 -3.981 -7.052 1.00 97.62 107 ILE A CA 1
ATOM 858 C C . ILE A 1 107 ? 1.701 -4.661 -8.002 1.00 97.62 107 ILE A C 1
ATOM 860 O O . ILE A 1 107 ? 1.296 -5.804 -7.780 1.00 97.62 107 ILE A O 1
ATOM 864 N N . GLN A 1 108 ? 1.342 -4.011 -9.114 1.00 96.38 108 GLN A N 1
ATOM 865 C CA . GLN A 1 108 ? 0.497 -4.607 -10.154 1.00 96.38 108 GLN A CA 1
ATOM 866 C C . GLN A 1 108 ? 1.125 -5.883 -10.745 1.00 96.38 108 GLN A C 1
ATOM 868 O O . GLN A 1 108 ? 0.431 -6.886 -10.919 1.00 96.38 108 GLN A O 1
ATOM 873 N N . CYS A 1 109 ? 2.434 -5.892 -11.013 1.00 94.19 109 CYS A N 1
ATOM 874 C CA . CYS A 1 109 ? 3.135 -7.083 -11.499 1.00 94.19 109 CYS A CA 1
ATOM 875 C C . CYS A 1 109 ? 2.998 -8.271 -10.535 1.00 94.19 109 CYS A C 1
ATOM 877 O O . CYS A 1 109 ? 2.644 -9.368 -10.977 1.00 94.19 109 CYS A O 1
ATOM 879 N N . ILE A 1 110 ? 3.216 -8.074 -9.228 1.00 93.06 110 ILE A N 1
ATOM 880 C CA . ILE A 1 110 ? 3.097 -9.178 -8.262 1.00 93.06 110 ILE A CA 1
ATOM 881 C C . ILE A 1 110 ? 1.649 -9.640 -8.066 1.00 93.06 110 ILE A C 1
ATOM 883 O O . ILE A 1 110 ? 1.431 -10.820 -7.812 1.00 93.06 110 ILE A O 1
ATOM 887 N N . ALA A 1 111 ? 0.649 -8.774 -8.270 1.00 92.44 111 ALA A N 1
ATOM 888 C CA . ALA A 1 111 ? -0.765 -9.149 -8.167 1.00 92.44 111 ALA A CA 1
ATOM 889 C C . ALA A 1 111 ? -1.173 -10.230 -9.189 1.00 92.44 111 ALA A C 1
ATOM 891 O O . ALA A 1 111 ? -2.118 -10.982 -8.965 1.00 92.44 111 ALA A O 1
ATOM 892 N N . ARG A 1 112 ? -0.427 -10.382 -10.296 1.00 91.44 112 ARG A N 1
ATOM 893 C CA . ARG A 1 112 ? -0.610 -11.492 -11.254 1.00 91.44 112 ARG A CA 1
ATOM 894 C C . ARG A 1 112 ? -0.196 -12.858 -10.699 1.00 91.44 112 ARG A C 1
ATOM 896 O O . ARG A 1 112 ? -0.485 -13.880 -11.320 1.00 91.44 112 ARG A O 1
ATOM 903 N N . ARG A 1 113 ? 0.484 -12.888 -9.555 1.00 90.62 113 ARG A N 1
ATOM 904 C CA . ARG A 1 113 ? 0.959 -14.084 -8.861 1.00 90.62 113 ARG A CA 1
ATOM 905 C C . ARG A 1 113 ? 0.381 -14.072 -7.450 1.00 90.62 113 ARG A C 1
ATOM 907 O O . ARG A 1 113 ? 0.998 -13.552 -6.530 1.00 90.62 113 ARG A O 1
ATOM 914 N N . LYS A 1 114 ? -0.804 -14.665 -7.290 1.00 88.94 114 LYS A N 1
ATOM 915 C CA . LYS A 1 114 ? -1.559 -14.668 -6.026 1.00 88.94 114 LYS A CA 1
ATOM 916 C C . LYS A 1 114 ? -0.704 -15.058 -4.811 1.00 88.94 114 LYS A C 1
ATOM 918 O O . LYS A 1 114 ? -0.714 -14.334 -3.828 1.00 88.94 114 LYS A O 1
ATOM 923 N N . GLU A 1 115 ? 0.115 -16.101 -4.933 1.00 91.19 115 GLU A N 1
ATOM 924 C CA . GLU A 1 115 ? 1.032 -16.552 -3.872 1.00 91.19 115 GLU A CA 1
ATOM 925 C C . GLU A 1 115 ? 2.018 -15.462 -3.412 1.00 91.19 115 GLU A C 1
ATOM 927 O O . GLU A 1 115 ? 2.322 -15.370 -2.227 1.00 91.19 115 GLU A O 1
ATOM 932 N N . LEU A 1 116 ? 2.506 -14.614 -4.329 1.00 91.69 116 LEU A N 1
ATOM 933 C CA . LEU A 1 116 ? 3.380 -13.491 -3.979 1.00 91.69 116 LEU A CA 1
ATOM 934 C C . LEU A 1 116 ? 2.610 -12.407 -3.234 1.00 91.69 116 LEU A C 1
ATOM 936 O O . LEU A 1 116 ? 3.102 -11.893 -2.235 1.00 91.69 116 LEU A O 1
ATOM 940 N N . LEU A 1 117 ? 1.405 -12.066 -3.694 1.00 94.38 117 LEU A N 1
ATOM 941 C CA . LEU A 1 117 ? 0.590 -11.073 -3.004 1.00 94.38 117 LEU A CA 1
ATOM 942 C C . LEU A 1 117 ? 0.211 -11.544 -1.595 1.00 94.38 117 LEU A C 1
ATOM 944 O O . LEU A 1 117 ? 0.377 -10.782 -0.654 1.00 94.38 117 LEU A O 1
ATOM 948 N N . GLU A 1 118 ? -0.235 -12.791 -1.440 1.00 93.50 118 GLU A N 1
ATOM 949 C CA . GLU A 1 118 ? -0.585 -13.381 -0.139 1.00 93.50 118 GLU A CA 1
ATOM 950 C C . GLU A 1 118 ? 0.628 -13.488 0.788 1.00 93.50 118 GLU A C 1
ATOM 952 O O . GLU A 1 118 ? 0.523 -13.324 2.003 1.00 93.50 118 GLU A O 1
ATOM 957 N N . PHE A 1 119 ? 1.805 -13.739 0.218 1.00 93.62 119 PHE A N 1
ATOM 958 C CA . PHE A 1 119 ? 3.045 -13.719 0.970 1.00 93.62 119 PHE A CA 1
ATOM 959 C C . PHE A 1 119 ? 3.380 -12.308 1.480 1.00 93.62 119 PHE A C 1
ATOM 961 O O . PHE A 1 119 ? 3.758 -12.173 2.646 1.00 93.62 119 PHE A O 1
ATOM 968 N N . ILE A 1 120 ? 3.248 -11.282 0.632 1.00 96.00 120 ILE A N 1
ATOM 969 C CA . ILE A 1 120 ? 3.575 -9.884 0.953 1.00 96.00 120 ILE A CA 1
ATOM 970 C C . ILE A 1 120 ? 2.539 -9.243 1.867 1.00 96.00 120 ILE A C 1
ATOM 972 O O . ILE A 1 120 ? 2.899 -8.513 2.782 1.00 96.00 120 ILE A O 1
ATOM 976 N N . LEU A 1 121 ? 1.266 -9.528 1.658 1.00 96.94 121 LEU A N 1
ATOM 977 C CA . LEU A 1 121 ? 0.158 -8.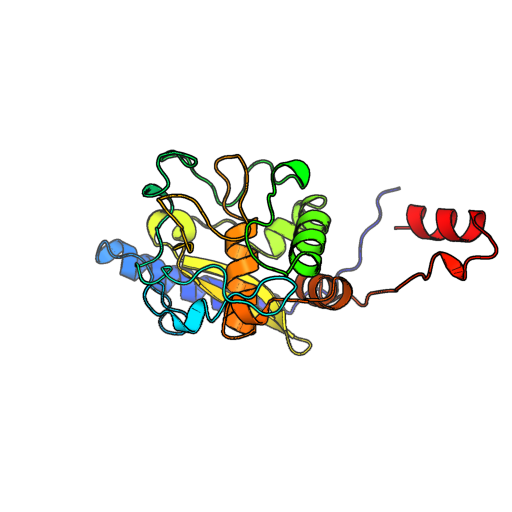989 2.425 1.00 96.94 121 LEU A CA 1
ATOM 978 C C . LEU A 1 121 ? -0.717 -10.167 2.856 1.00 96.94 121 LEU A C 1
ATOM 980 O O . LEU A 1 121 ? -1.669 -10.499 2.161 1.00 96.94 121 LEU A O 1
ATOM 984 N N . PRO A 1 122 ? -0.405 -10.868 3.952 1.00 94.38 122 PRO A N 1
ATOM 985 C CA . PRO A 1 122 ? -1.234 -11.992 4.368 1.00 94.38 122 PRO A CA 1
ATOM 986 C C . PRO A 1 122 ? -2.611 -11.500 4.832 1.00 94.38 122 PRO A C 1
ATOM 988 O O . PRO A 1 122 ? -2.701 -10.519 5.564 1.00 94.38 122 PRO A O 1
ATOM 991 N N . ASP A 1 123 ? -3.689 -12.167 4.434 1.00 92.50 123 ASP A N 1
ATOM 992 C CA . ASP A 1 123 ? -5.032 -11.818 4.905 1.00 92.50 123 ASP A CA 1
ATOM 993 C C . ASP A 1 123 ? -5.239 -12.377 6.314 1.00 92.50 123 ASP A C 1
ATOM 995 O O . ASP A 1 123 ? -4.988 -13.560 6.566 1.00 92.50 123 ASP A O 1
ATOM 999 N N . ARG A 1 124 ? -5.628 -11.513 7.252 1.00 94.25 124 ARG A N 1
ATOM 1000 C CA . ARG A 1 124 ? -5.788 -11.855 8.668 1.00 94.25 124 ARG A CA 1
ATOM 1001 C C . ARG A 1 124 ? -7.084 -11.280 9.189 1.00 94.25 124 ARG A C 1
ATOM 1003 O O . ARG A 1 124 ? -7.478 -10.171 8.836 1.00 94.25 124 ARG A O 1
ATOM 1010 N N . ASP A 1 125 ? -7.712 -12.033 10.079 1.00 92.88 125 ASP A N 1
ATOM 1011 C CA . ASP A 1 125 ? -8.933 -11.626 10.763 1.00 92.88 125 ASP A CA 1
ATOM 1012 C C . ASP A 1 125 ? -8.742 -10.278 11.475 1.00 92.88 125 ASP A C 1
ATOM 1014 O O . ASP A 1 125 ? -9.557 -9.377 11.267 1.00 92.88 125 ASP A O 1
ATOM 1018 N N . TYR A 1 126 ? -7.598 -10.107 12.160 1.00 95.81 126 TYR A N 1
ATOM 1019 C CA . TYR A 1 126 ? -7.227 -8.885 12.881 1.00 95.81 126 TYR A CA 1
ATOM 1020 C C . TYR A 1 126 ? -7.129 -7.618 12.009 1.00 95.81 126 TYR A C 1
ATOM 1022 O O . TYR A 1 126 ? -7.100 -6.490 12.512 1.00 95.81 126 TYR A O 1
ATOM 1030 N N . THR A 1 127 ? -7.027 -7.768 10.684 1.00 96.38 127 THR A N 1
ATOM 1031 C CA . THR A 1 127 ? -6.971 -6.624 9.769 1.00 96.38 127 THR A CA 1
ATOM 1032 C C . THR A 1 127 ? -8.323 -5.942 9.647 1.00 96.38 127 THR A C 1
ATOM 1034 O O . THR A 1 127 ? -8.381 -4.713 9.582 1.00 96.38 127 THR A O 1
ATOM 1037 N N . LYS A 1 128 ? -9.415 -6.711 9.633 1.00 92.19 128 LYS A N 1
ATOM 1038 C CA . LYS A 1 128 ? -10.758 -6.148 9.465 1.00 92.19 128 LYS A CA 1
ATOM 1039 C C . LYS A 1 128 ? -11.350 -5.621 10.766 1.00 92.19 128 LYS A C 1
ATOM 1041 O O . LYS A 1 128 ? -11.959 -4.557 10.750 1.00 92.19 128 LYS A O 1
ATOM 1046 N N . ASP A 1 129 ? -11.200 -6.355 11.862 1.00 91.50 129 ASP A N 1
ATOM 1047 C CA . ASP A 1 129 ? -11.819 -6.031 13.153 1.00 91.50 129 ASP A CA 1
ATOM 1048 C C . ASP A 1 129 ? -10.961 -5.077 14.005 1.00 91.50 129 ASP A C 1
ATOM 1050 O O . ASP A 1 129 ? -11.502 -4.160 14.618 1.00 91.50 129 ASP A O 1
ATOM 1054 N N . CYS A 1 130 ? -9.636 -5.241 14.011 1.00 97.12 130 CYS A N 1
ATOM 1055 C CA . CYS A 1 130 ? -8.712 -4.451 14.825 1.00 97.12 130 CYS A CA 1
ATOM 1056 C C . CYS A 1 130 ? -7.926 -3.422 14.014 1.00 97.12 130 CYS A C 1
ATOM 1058 O O . CYS A 1 130 ? -7.264 -2.574 14.604 1.00 97.12 130 CYS A O 1
ATOM 1060 N N . GLY A 1 131 ? -7.952 -3.483 12.683 1.00 97.25 131 GLY A N 1
ATOM 1061 C CA . GLY A 1 131 ? -7.234 -2.542 11.824 1.00 97.25 131 GLY A CA 1
ATOM 1062 C C . GLY A 1 131 ? -5.717 -2.704 11.805 1.00 97.25 131 GLY A C 1
ATOM 1063 O O . GLY A 1 131 ? -5.022 -1.777 11.393 1.00 97.25 131 GLY A O 1
ATOM 1064 N N . ILE A 1 132 ? -5.191 -3.861 12.223 1.00 98.12 132 ILE A N 1
ATOM 1065 C CA . ILE A 1 132 ? -3.762 -4.177 12.111 1.00 98.12 132 ILE A CA 1
ATOM 1066 C C . ILE A 1 132 ? -3.480 -4.717 10.708 1.00 98.12 132 ILE A C 1
ATOM 1068 O O . ILE A 1 132 ? -3.954 -5.788 10.332 1.00 98.12 132 ILE A O 1
ATOM 1072 N N . VAL A 1 133 ? -2.659 -4.010 9.940 1.00 98.00 133 VAL A N 1
ATOM 1073 C CA . VAL A 1 133 ? -2.206 -4.446 8.619 1.00 98.00 133 VAL A CA 1
ATOM 1074 C C . VAL A 1 133 ? -0.721 -4.772 8.692 1.00 98.00 133 VAL A C 1
ATOM 1076 O O . VAL A 1 133 ? 0.091 -3.972 9.152 1.00 98.00 133 VAL A O 1
ATOM 1079 N N . HIS A 1 134 ? -0.355 -5.952 8.210 1.00 93.56 134 HIS A N 1
ATOM 1080 C CA . HIS A 1 134 ? 1.029 -6.416 8.149 1.00 93.56 134 HIS A CA 1
ATOM 1081 C C . HIS A 1 134 ? 1.489 -6.594 6.706 1.00 93.56 134 HIS A C 1
ATOM 1083 O O . HIS A 1 134 ? 0.893 -7.334 5.927 1.00 93.56 134 HIS A O 1
ATOM 1089 N N . VAL A 1 135 ? 2.570 -5.914 6.346 1.00 97.50 135 VAL A N 1
ATOM 1090 C CA . VAL A 1 135 ? 3.140 -5.984 5.002 1.00 97.50 135 VAL A CA 1
ATOM 1091 C C . VAL A 1 135 ? 4.570 -6.478 5.106 1.00 97.50 135 VAL A C 1
ATOM 1093 O O . VAL A 1 135 ? 5.399 -5.878 5.784 1.00 97.50 135 VAL A O 1
ATOM 1096 N N . ARG A 1 136 ? 4.879 -7.591 4.453 1.00 96.62 136 ARG A N 1
ATOM 1097 C CA . ARG A 1 136 ? 6.223 -8.163 4.423 1.00 96.62 136 ARG A CA 1
ATOM 1098 C C . ARG A 1 136 ? 7.006 -7.499 3.304 1.00 96.62 136 ARG A C 1
ATOM 1100 O O . ARG A 1 136 ? 6.624 -7.612 2.148 1.00 96.62 136 ARG A O 1
ATOM 1107 N N . LEU A 1 137 ? 8.099 -6.823 3.637 1.00 96.62 137 LEU A N 1
ATOM 1108 C CA . LEU A 1 137 ? 8.946 -6.126 2.669 1.00 96.62 137 LEU A CA 1
ATOM 1109 C C . LEU A 1 137 ? 10.409 -6.529 2.849 1.00 96.62 137 LEU A C 1
ATOM 1111 O O . LEU A 1 137 ? 10.883 -6.748 3.964 1.00 96.62 137 LEU A O 1
ATOM 1115 N N . PHE A 1 138 ? 11.142 -6.618 1.745 1.00 95.62 138 PHE A N 1
ATOM 1116 C CA . PHE A 1 138 ? 12.570 -6.896 1.738 1.00 95.62 138 PHE A CA 1
ATOM 1117 C C . PHE A 1 138 ? 13.366 -5.589 1.772 1.00 95.62 138 PHE A C 1
ATOM 1119 O O . PHE A 1 138 ? 13.739 -5.014 0.748 1.00 95.62 138 PHE A O 1
ATOM 1126 N N . VAL A 1 139 ? 13.640 -5.109 2.981 1.00 92.31 139 VAL A N 1
ATOM 1127 C CA . VAL A 1 139 ? 14.264 -3.809 3.239 1.00 92.31 139 VAL A CA 1
ATOM 1128 C C . VAL A 1 139 ? 15.682 -4.017 3.761 1.00 92.31 139 VAL A C 1
ATOM 1130 O O . VAL A 1 139 ? 15.938 -4.870 4.605 1.00 92.31 139 VAL A O 1
ATOM 1133 N N . LYS A 1 140 ? 16.656 -3.247 3.254 1.00 90.44 140 LYS A N 1
ATOM 1134 C CA . LYS A 1 140 ? 18.073 -3.333 3.680 1.00 90.44 140 LYS A CA 1
ATOM 1135 C C . LYS A 1 140 ? 18.623 -4.777 3.668 1.00 90.44 140 LYS A C 1
ATOM 1137 O O . LYS A 1 140 ? 19.387 -5.160 4.551 1.00 90.44 140 LYS A O 1
ATOM 1142 N N . LYS A 1 141 ? 18.272 -5.550 2.630 1.00 89.62 141 LYS A N 1
ATOM 1143 C CA . LYS A 1 141 ? 18.699 -6.947 2.395 1.00 89.62 141 LYS A CA 1
ATOM 1144 C C . LYS A 1 141 ? 18.156 -7.979 3.394 1.00 89.62 141 LYS A C 1
ATOM 1146 O O . LYS A 1 141 ? 18.746 -9.047 3.547 1.00 89.62 141 LYS A O 1
ATOM 1151 N N . LYS A 1 142 ? 17.057 -7.675 4.079 1.00 91.75 142 LYS A N 1
ATOM 1152 C CA . LYS A 1 142 ? 16.389 -8.600 4.995 1.00 91.75 142 LYS A CA 1
ATOM 1153 C C . LYS A 1 142 ? 14.880 -8.450 4.890 1.00 91.75 142 LYS A C 1
ATOM 1155 O O . LYS A 1 142 ? 14.375 -7.379 4.576 1.00 91.75 142 LYS A O 1
ATOM 1160 N N . TRP A 1 143 ? 14.171 -9.535 5.163 1.00 93.31 143 TRP A N 1
ATOM 1161 C CA . TRP A 1 143 ? 12.723 -9.490 5.293 1.00 93.31 143 TRP A CA 1
ATOM 1162 C C . TRP A 1 143 ? 12.338 -8.818 6.610 1.00 93.31 143 TRP A C 1
ATOM 1164 O O . TRP A 1 143 ? 12.856 -9.175 7.669 1.00 93.31 143 TRP A O 1
ATOM 1174 N N . GLU A 1 144 ? 11.426 -7.859 6.530 1.00 93.19 144 GLU A N 1
ATOM 1175 C CA . GLU A 1 144 ? 10.831 -7.157 7.662 1.00 93.19 144 GLU A CA 1
ATOM 1176 C C . GLU A 1 144 ? 9.305 -7.213 7.549 1.00 93.19 144 GLU A C 1
ATOM 1178 O O . GLU A 1 144 ? 8.755 -7.230 6.447 1.00 93.19 144 GLU A O 1
ATOM 1183 N N . VAL A 1 145 ? 8.622 -7.243 8.694 1.00 95.06 145 VAL A N 1
ATOM 1184 C CA . VAL A 1 145 ? 7.169 -7.062 8.761 1.00 95.06 145 VAL A CA 1
ATOM 1185 C C . VAL A 1 145 ? 6.903 -5.606 9.114 1.00 95.06 145 VAL A C 1
ATOM 1187 O O . VAL A 1 145 ? 7.201 -5.151 10.215 1.00 95.06 145 VAL A O 1
ATOM 1190 N N . VAL A 1 146 ? 6.358 -4.869 8.157 1.00 97.06 146 VAL A N 1
ATOM 1191 C CA . VAL A 1 146 ? 5.938 -3.482 8.319 1.00 97.06 146 VAL A CA 1
ATOM 1192 C C . VAL A 1 146 ? 4.490 -3.487 8.777 1.00 97.06 146 VAL A C 1
ATOM 1194 O O . VAL A 1 146 ? 3.575 -3.768 8.004 1.00 97.06 146 VAL A O 1
ATOM 1197 N N . LYS A 1 147 ? 4.293 -3.210 10.064 1.00 97.31 147 LYS A N 1
ATOM 1198 C CA . LYS A 1 147 ? 2.969 -3.040 10.657 1.00 97.31 147 LYS A CA 1
ATOM 1199 C C . LYS A 1 147 ? 2.492 -1.606 10.442 1.00 97.31 147 LYS A C 1
ATOM 1201 O O . LYS A 1 147 ? 3.236 -0.681 10.766 1.00 97.31 147 LYS A O 1
ATOM 1206 N N . VAL A 1 148 ? 1.283 -1.450 9.913 1.00 98.44 148 VAL A N 1
ATOM 1207 C CA . VAL A 1 148 ? 0.578 -0.174 9.727 1.00 98.44 148 VAL A CA 1
ATOM 1208 C C . VAL A 1 148 ? -0.877 -0.325 10.164 1.00 98.44 148 VAL A C 1
ATOM 1210 O O . VAL A 1 148 ? -1.400 -1.437 10.211 1.00 98.44 148 VAL A O 1
ATOM 1213 N N . ASP A 1 149 ? -1.549 0.774 10.494 1.00 98.25 149 ASP A N 1
ATOM 1214 C CA . ASP A 1 149 ? -3.002 0.743 10.666 1.00 98.25 149 ASP A CA 1
ATOM 1215 C C . ASP A 1 149 ? -3.742 0.780 9.316 1.00 98.25 149 ASP A C 1
ATOM 1217 O O . ASP A 1 149 ? -3.180 1.148 8.278 1.00 98.25 149 ASP A O 1
ATOM 1221 N N . TYR A 1 150 ? -5.026 0.432 9.329 1.00 97.62 150 TYR A N 1
ATOM 1222 C CA . TYR A 1 150 ? -5.876 0.380 8.136 1.00 97.62 150 TYR A CA 1
ATOM 1223 C C . TYR A 1 150 ? -6.385 1.738 7.603 1.00 97.62 150 TYR A C 1
ATOM 1225 O O . TYR A 1 150 ? -7.169 1.754 6.654 1.00 97.62 150 TYR A O 1
ATOM 1233 N N . HIS A 1 151 ? -5.997 2.876 8.194 1.00 97.44 151 HIS A N 1
ATOM 1234 C CA . HIS A 1 151 ? -6.485 4.180 7.750 1.00 97.44 151 HIS A CA 1
ATOM 1235 C C . HIS A 1 151 ? -5.750 4.617 6.485 1.00 97.44 151 HIS A C 1
ATOM 1237 O O . HIS A 1 151 ? -4.521 4.527 6.407 1.00 97.44 151 HIS A O 1
ATOM 1243 N N . ILE A 1 152 ? -6.489 5.130 5.505 1.00 96.81 152 ILE A N 1
ATOM 1244 C CA . ILE A 1 152 ? -5.960 5.513 4.195 1.00 96.81 152 ILE A CA 1
ATOM 1245 C C . ILE A 1 152 ? -6.144 7.024 3.965 1.00 96.81 152 ILE A C 1
ATOM 1247 O O . ILE A 1 152 ? -7.234 7.551 4.228 1.00 96.81 152 ILE A O 1
ATOM 1251 N N . PRO A 1 153 ? -5.112 7.738 3.470 1.00 95.62 153 PRO A N 1
ATOM 1252 C CA . PRO A 1 153 ? -5.231 9.148 3.119 1.00 95.62 153 PRO A CA 1
ATOM 1253 C C . PRO A 1 153 ? -6.333 9.381 2.085 1.00 95.62 153 PRO A C 1
ATOM 1255 O O . PRO A 1 153 ? -6.437 8.667 1.081 1.00 95.62 153 PRO A O 1
ATOM 1258 N N . HIS A 1 154 ? -7.142 10.414 2.301 1.00 92.75 154 HIS A N 1
ATOM 1259 C CA . HIS A 1 154 ? -8.290 10.704 1.454 1.00 92.75 154 HIS A CA 1
ATOM 1260 C C . HIS A 1 154 ? -8.417 12.195 1.137 1.00 92.75 154 HIS A C 1
ATOM 1262 O O . HIS A 1 154 ? -8.037 13.049 1.931 1.00 92.75 154 HIS A O 1
ATOM 1268 N N . TYR A 1 155 ? -9.043 12.503 0.006 1.00 88.81 155 TYR A N 1
ATOM 1269 C CA . TYR A 1 155 ? -9.487 13.845 -0.352 1.00 88.81 155 TYR A CA 1
ATOM 1270 C C . TYR A 1 155 ? -10.973 13.774 -0.709 1.00 88.81 155 TYR A C 1
ATOM 1272 O O . TYR A 1 155 ? -11.360 12.980 -1.564 1.00 88.81 155 TYR A O 1
ATOM 1280 N N . ASN A 1 156 ? -11.816 14.546 -0.012 1.00 87.31 156 ASN A N 1
ATOM 1281 C CA . ASN A 1 156 ? -13.281 14.529 -0.170 1.00 87.31 156 ASN A CA 1
ATOM 1282 C C . ASN A 1 156 ? -13.892 13.111 -0.139 1.00 87.31 156 ASN A C 1
ATOM 1284 O O . ASN A 1 156 ? -14.627 12.728 -1.039 1.00 87.31 156 ASN A O 1
ATOM 1288 N N . GLY A 1 157 ? -13.548 12.311 0.877 1.00 87.88 157 GLY A N 1
ATOM 1289 C CA . GLY A 1 157 ? -14.094 10.957 1.054 1.00 87.88 157 GLY A CA 1
ATOM 1290 C C . GLY A 1 157 ? -13.579 9.883 0.085 1.00 87.88 157 GLY A C 1
ATOM 1291 O O . GLY A 1 157 ? -14.045 8.751 0.154 1.00 87.88 157 GLY A O 1
ATOM 1292 N N . ARG A 1 158 ? -12.601 10.193 -0.779 1.00 88.75 158 ARG A N 1
ATOM 1293 C CA . ARG A 1 158 ? -11.988 9.245 -1.725 1.00 88.75 158 ARG A CA 1
ATOM 1294 C C . ARG A 1 158 ? -10.497 9.066 -1.461 1.00 88.75 158 ARG A C 1
ATOM 1296 O O . ARG A 1 158 ? -9.808 10.051 -1.207 1.00 88.75 158 ARG A O 1
ATOM 1303 N N . GLN A 1 159 ? -9.982 7.838 -1.573 1.00 92.94 159 GLN A N 1
ATOM 1304 C CA . GLN A 1 159 ? -8.544 7.557 -1.461 1.00 92.94 159 GLN A CA 1
ATOM 1305 C C . GLN A 1 159 ? -7.748 8.426 -2.447 1.00 92.94 159 GLN A C 1
ATOM 1307 O O . GLN A 1 159 ? -8.042 8.442 -3.648 1.00 92.94 159 GLN A O 1
ATOM 1312 N N . VAL A 1 160 ? -6.750 9.154 -1.945 1.00 93.25 160 VAL A N 1
ATOM 1313 C CA . VAL A 1 160 ? -6.007 10.148 -2.743 1.00 93.25 160 VAL A CA 1
ATOM 1314 C C . VAL A 1 160 ? -4.831 9.538 -3.518 1.00 93.25 160 VAL A C 1
ATOM 1316 O O . VAL A 1 160 ? -4.538 9.986 -4.628 1.00 93.25 160 VAL A O 1
ATOM 1319 N N . PHE A 1 161 ? -4.203 8.502 -2.960 1.00 95.94 161 PHE A N 1
ATOM 1320 C CA . PHE A 1 161 ? -3.082 7.763 -3.550 1.00 95.94 161 PHE A CA 1
ATOM 1321 C C . PHE A 1 161 ? -3.563 6.462 -4.199 1.00 95.94 161 PHE A C 1
ATOM 1323 O O . PHE A 1 161 ? -4.709 6.421 -4.673 1.00 95.94 161 PHE A O 1
ATOM 1330 N N . ALA A 1 162 ? -2.717 5.431 -4.257 1.00 97.25 162 ALA A N 1
ATOM 1331 C CA . ALA A 1 162 ? -3.064 4.196 -4.927 1.00 97.25 162 ALA A CA 1
ATOM 1332 C C . ALA A 1 162 ? -4.329 3.584 -4.330 1.00 97.25 162 ALA A C 1
ATOM 1334 O O . ALA A 1 162 ? -4.514 3.474 -3.115 1.00 97.25 162 ALA A O 1
ATOM 1335 N N . ARG A 1 163 ? -5.231 3.180 -5.216 1.00 95.56 163 ARG A N 1
ATOM 1336 C CA . ARG A 1 163 ? -6.554 2.663 -4.874 1.00 95.56 163 ARG A CA 1
ATOM 1337 C C . ARG A 1 163 ? -6.971 1.607 -5.873 1.00 95.56 163 ARG A C 1
ATOM 1339 O O . ARG A 1 163 ? -6.430 1.526 -6.976 1.00 95.56 163 ARG A O 1
ATOM 1346 N N . THR A 1 164 ? -7.971 0.824 -5.502 1.00 93.69 164 THR A N 1
ATOM 1347 C CA . THR A 1 164 ? -8.676 -0.010 -6.467 1.00 93.69 164 THR A CA 1
ATOM 1348 C C . THR A 1 164 ? -10.044 0.588 -6.790 1.00 93.69 164 THR A C 1
ATOM 1350 O O . THR A 1 164 ? -10.615 1.332 -5.996 1.00 93.69 164 THR A O 1
ATOM 1353 N N . ASN A 1 165 ? -10.575 0.273 -7.969 1.00 86.12 165 ASN A N 1
ATOM 1354 C CA . ASN A 1 165 ? -11.929 0.658 -8.385 1.00 86.12 165 ASN A CA 1
ATOM 1355 C C . ASN A 1 165 ? -13.011 -0.302 -7.851 1.00 86.12 165 ASN A C 1
ATOM 1357 O O . ASN A 1 165 ? -14.137 -0.301 -8.342 1.00 86.12 165 ASN A O 1
ATOM 1361 N N . ASN A 1 166 ? -12.662 -1.167 -6.899 1.00 85.94 166 ASN A N 1
ATOM 1362 C CA . ASN A 1 166 ? -13.563 -2.118 -6.264 1.00 85.94 166 ASN A CA 1
ATOM 1363 C C . ASN A 1 166 ? -13.326 -2.132 -4.745 1.00 85.94 166 ASN A C 1
ATOM 1365 O O . ASN A 1 166 ? -12.560 -1.336 -4.211 1.00 85.94 166 ASN A O 1
ATOM 1369 N N . ASN A 1 167 ? -13.996 -3.039 -4.041 1.00 89.44 167 ASN A N 1
ATOM 1370 C CA . ASN A 1 167 ? -13.978 -3.139 -2.581 1.00 89.44 167 ASN A CA 1
ATOM 1371 C C . ASN A 1 167 ? -12.674 -3.729 -1.996 1.00 89.44 167 ASN A C 1
ATOM 1373 O O . ASN A 1 167 ? -12.727 -4.526 -1.059 1.00 89.44 167 ASN A O 1
ATOM 1377 N N . GLN A 1 168 ? -11.505 -3.403 -2.559 1.00 93.69 168 GLN A N 1
ATOM 1378 C CA . GLN A 1 168 ? -10.217 -3.987 -2.171 1.00 93.69 168 GLN A CA 1
ATOM 1379 C C . GLN A 1 168 ? -9.180 -2.922 -1.792 1.00 93.69 168 GLN A C 1
ATOM 1381 O O . GLN A 1 168 ? -9.057 -1.891 -2.454 1.00 93.69 168 GLN A O 1
ATOM 1386 N N . LEU A 1 169 ? -8.378 -3.191 -0.760 1.00 96.00 169 LEU A N 1
ATOM 1387 C CA . LEU A 1 169 ? -7.405 -2.223 -0.226 1.00 96.00 169 LEU A CA 1
ATOM 1388 C C . LEU A 1 169 ? -5.939 -2.656 -0.327 1.00 96.00 169 LEU A C 1
ATOM 1390 O O . LEU A 1 169 ? -5.058 -1.907 0.090 1.00 96.00 169 LEU A O 1
ATOM 1394 N N . TRP A 1 170 ? -5.650 -3.819 -0.918 1.00 96.69 170 TRP A N 1
ATOM 1395 C CA . TRP A 1 170 ? -4.289 -4.362 -0.999 1.00 96.69 170 TRP A CA 1
ATOM 1396 C C . TRP A 1 170 ? -3.252 -3.377 -1.539 1.00 96.69 170 TRP A C 1
ATOM 1398 O O . TRP A 1 170 ? -2.168 -3.270 -0.970 1.00 96.69 170 TRP A O 1
ATOM 1408 N N . VAL A 1 171 ? -3.575 -2.633 -2.602 1.00 97.81 171 VAL A N 1
ATOM 1409 C CA . VAL A 1 171 ? -2.623 -1.689 -3.203 1.00 97.81 171 VAL A CA 1
ATOM 1410 C C . VAL A 1 171 ? -2.340 -0.517 -2.265 1.00 97.81 171 VAL A C 1
ATOM 1412 O O . VAL A 1 171 ? -1.178 -0.177 -2.065 1.00 97.81 171 VAL A O 1
ATOM 1415 N N . SER A 1 172 ? -3.378 0.028 -1.623 1.00 97.94 172 SER A N 1
ATOM 1416 C CA . SER A 1 172 ? -3.262 1.136 -0.674 1.00 97.94 172 SER A CA 1
ATOM 1417 C C . SER A 1 172 ? -2.468 0.723 0.566 1.00 97.94 172 SER A C 1
ATOM 1419 O O . SER A 1 172 ? -1.642 1.483 1.057 1.00 97.94 172 SER A O 1
ATOM 1421 N N . PHE A 1 173 ? -2.669 -0.502 1.061 1.00 98.56 173 PHE A N 1
ATOM 1422 C CA . PHE A 1 173 ? -1.919 -1.026 2.203 1.00 98.56 173 PHE A CA 1
ATOM 1423 C C . PHE A 1 173 ? -0.439 -1.249 1.892 1.00 98.56 173 PHE A C 1
ATOM 1425 O O . PHE A 1 173 ? 0.416 -0.889 2.703 1.00 98.56 173 PHE A O 1
ATOM 1432 N N . ILE A 1 174 ? -0.122 -1.806 0.721 1.00 98.56 174 ILE A N 1
ATOM 1433 C CA . ILE A 1 174 ? 1.272 -2.010 0.315 1.00 98.56 174 ILE A CA 1
ATOM 1434 C C . ILE A 1 174 ? 1.955 -0.656 0.087 1.00 98.56 174 ILE A C 1
ATOM 1436 O O . ILE A 1 174 ? 3.037 -0.433 0.626 1.00 98.56 174 ILE A O 1
ATOM 1440 N N . GLU A 1 175 ? 1.316 0.272 -0.629 1.00 98.75 175 GLU A N 1
ATOM 1441 C CA . GLU A 1 175 ? 1.826 1.636 -0.829 1.00 98.75 175 GLU A CA 1
ATOM 1442 C C . GLU A 1 175 ? 2.073 2.349 0.513 1.00 98.75 175 GLU A C 1
ATOM 1444 O O . GLU A 1 175 ? 3.159 2.888 0.734 1.00 98.75 175 GLU A O 1
ATOM 1449 N N . LYS A 1 176 ? 1.130 2.262 1.463 1.00 98.75 176 LYS A N 1
ATOM 1450 C CA . LYS A 1 176 ? 1.282 2.816 2.818 1.00 98.75 176 LYS A CA 1
ATOM 1451 C C . LYS A 1 176 ? 2.497 2.249 3.553 1.00 98.75 176 LYS A C 1
ATOM 1453 O O . LYS A 1 176 ? 3.239 2.998 4.187 1.00 98.75 176 LYS A O 1
ATOM 1458 N N . ALA A 1 177 ? 2.731 0.940 3.476 1.00 98.69 177 ALA A N 1
ATOM 1459 C CA . ALA A 1 177 ? 3.898 0.322 4.104 1.00 98.69 177 ALA A CA 1
ATOM 1460 C C . ALA A 1 177 ? 5.217 0.809 3.481 1.00 98.69 177 ALA A C 1
ATOM 1462 O O . ALA A 1 177 ? 6.183 1.067 4.204 1.00 98.69 177 ALA A O 1
ATOM 1463 N N . PHE A 1 178 ? 5.255 1.007 2.160 1.00 98.56 178 PHE A N 1
ATOM 1464 C CA . PHE A 1 178 ? 6.389 1.653 1.497 1.00 98.56 178 PHE A CA 1
ATOM 1465 C C . PHE A 1 178 ? 6.575 3.094 1.977 1.00 98.56 178 PHE A C 1
ATOM 1467 O O . PHE A 1 178 ? 7.704 3.482 2.290 1.00 98.56 178 PHE A O 1
ATOM 1474 N N . ALA A 1 179 ? 5.491 3.870 2.081 1.00 98.50 179 ALA A N 1
ATOM 1475 C CA . ALA A 1 179 ? 5.525 5.246 2.571 1.00 98.50 179 ALA A CA 1
ATOM 1476 C C . ALA A 1 179 ? 6.117 5.312 3.984 1.00 98.50 179 ALA A C 1
ATOM 1478 O O . ALA A 1 179 ? 7.033 6.097 4.220 1.00 98.50 179 ALA A O 1
ATOM 1479 N N . LYS A 1 180 ? 5.692 4.416 4.887 1.00 98.50 180 LYS A N 1
ATOM 1480 C CA . LYS A 1 180 ? 6.253 4.292 6.240 1.00 98.50 180 LYS A CA 1
ATOM 1481 C C . LYS A 1 180 ? 7.758 4.024 6.219 1.00 98.50 180 LYS A C 1
ATOM 1483 O O . LYS A 1 180 ? 8.516 4.726 6.882 1.00 98.50 180 LYS A O 1
ATOM 1488 N N . ILE A 1 181 ? 8.223 3.059 5.422 1.00 97.94 181 ILE A N 1
ATOM 1489 C CA . ILE A 1 181 ? 9.662 2.749 5.301 1.00 97.94 181 ILE A CA 1
ATOM 1490 C C . ILE A 1 181 ? 10.463 3.932 4.745 1.00 97.94 181 ILE A C 1
ATOM 1492 O O . ILE A 1 181 ? 11.615 4.147 5.130 1.00 97.94 181 ILE A O 1
ATOM 1496 N N . LYS A 1 182 ? 9.863 4.698 3.835 1.00 97.19 182 LYS A N 1
ATOM 1497 C CA . LYS A 1 182 ? 10.468 5.884 3.220 1.00 97.19 182 LYS A CA 1
ATOM 1498 C C . LYS A 1 182 ? 10.277 7.154 4.058 1.00 97.19 182 LYS A C 1
ATOM 1500 O O . LYS A 1 182 ? 10.876 8.176 3.733 1.00 97.19 182 LYS A O 1
ATOM 1505 N N . GLY A 1 183 ? 9.499 7.090 5.136 1.00 97.75 183 GLY A N 1
ATOM 1506 C CA . GLY A 1 183 ? 9.211 8.176 6.072 1.00 97.75 183 GLY A CA 1
ATOM 1507 C C . GLY A 1 183 ? 8.028 9.074 5.696 1.00 97.75 183 GLY A C 1
ATOM 1508 O O . GLY A 1 183 ? 7.553 9.802 6.557 1.00 97.75 183 GLY A O 1
ATOM 1509 N N . SER A 1 184 ? 7.542 9.044 4.453 1.00 97.50 184 SER A N 1
ATOM 1510 C CA . SER A 1 184 ? 6.318 9.739 4.029 1.00 97.50 184 SER A CA 1
ATOM 1511 C C . SER A 1 184 ? 5.852 9.263 2.650 1.00 97.50 184 SER A C 1
ATOM 1513 O O . SER A 1 184 ? 6.641 8.704 1.882 1.00 97.50 184 SER A O 1
ATOM 1515 N N . TYR A 1 185 ? 4.594 9.534 2.290 1.00 97.50 185 TYR A N 1
ATOM 1516 C CA . TYR A 1 185 ? 4.101 9.312 0.922 1.00 97.50 185 TYR A CA 1
ATOM 1517 C C . TYR A 1 185 ? 4.856 10.167 -0.103 1.00 97.50 185 TYR A C 1
ATOM 1519 O O . TYR A 1 185 ? 5.208 9.678 -1.174 1.00 97.50 185 TYR A O 1
ATOM 1527 N N . ALA A 1 186 ? 5.182 11.422 0.224 1.00 96.25 186 ALA A N 1
ATOM 1528 C CA . ALA A 1 186 ? 5.955 12.305 -0.652 1.00 96.25 186 ALA A CA 1
ATOM 1529 C C . ALA A 1 186 ? 7.300 11.688 -1.078 1.00 96.25 186 ALA A C 1
ATOM 1531 O O . ALA A 1 186 ? 7.735 11.875 -2.217 1.00 96.25 186 ALA A O 1
ATOM 1532 N N . ASN A 1 187 ? 7.925 10.902 -0.196 1.00 97.31 187 ASN A N 1
ATOM 1533 C CA . ASN A 1 187 ? 9.198 10.231 -0.459 1.00 97.31 187 ASN A CA 1
ATOM 1534 C C . ASN A 1 187 ? 9.083 9.017 -1.400 1.00 97.31 187 ASN A C 1
ATOM 1536 O O . ASN A 1 187 ? 10.110 8.459 -1.786 1.00 97.31 187 ASN A O 1
ATOM 1540 N N . LEU A 1 188 ? 7.871 8.614 -1.801 1.00 97.75 188 LEU A N 1
ATOM 1541 C CA . LEU A 1 188 ? 7.664 7.593 -2.834 1.00 97.75 188 LEU A CA 1
ATOM 1542 C C . LEU A 1 188 ? 7.795 8.148 -4.255 1.00 97.75 188 LEU A C 1
ATOM 1544 O O . LEU A 1 188 ? 7.928 7.371 -5.208 1.00 97.75 188 LEU A O 1
ATOM 1548 N N . ARG A 1 189 ? 7.785 9.478 -4.427 1.00 96.19 189 ARG A N 1
ATOM 1549 C CA . ARG A 1 189 ? 7.934 10.110 -5.742 1.00 96.19 189 ARG A CA 1
ATOM 1550 C C . ARG A 1 189 ? 9.237 9.657 -6.405 1.00 96.19 189 ARG A C 1
ATOM 1552 O O . ARG A 1 189 ? 10.322 9.836 -5.863 1.00 96.19 189 ARG A O 1
ATOM 1559 N N . GLY A 1 190 ? 9.121 9.128 -7.619 1.00 95.06 190 GLY A N 1
ATOM 1560 C CA . GLY A 1 190 ? 10.259 8.655 -8.402 1.00 95.06 190 GLY A CA 1
ATOM 1561 C C . GLY A 1 190 ? 10.793 7.285 -7.983 1.00 95.06 190 GLY A C 1
ATOM 1562 O O . GLY A 1 190 ? 11.891 6.935 -8.409 1.00 95.06 190 GLY A O 1
ATOM 1563 N N . THR A 1 191 ? 10.046 6.508 -7.186 1.00 96.88 191 THR A N 1
ATOM 1564 C CA . THR A 1 191 ? 10.420 5.118 -6.872 1.00 96.88 191 THR A CA 1
ATOM 1565 C C . THR A 1 191 ? 10.649 4.328 -8.160 1.00 96.88 191 THR A C 1
ATOM 1567 O O . THR A 1 191 ? 9.801 4.320 -9.056 1.00 96.88 191 THR A O 1
ATOM 1570 N N . LEU A 1 192 ? 11.803 3.665 -8.256 1.00 95.56 192 LEU A N 1
ATOM 1571 C CA . LEU A 1 192 ? 12.180 2.885 -9.429 1.00 95.56 192 LEU A CA 1
ATOM 1572 C C . LEU A 1 192 ? 11.560 1.479 -9.379 1.00 95.56 192 LEU A C 1
ATOM 1574 O O . LEU A 1 192 ? 11.444 0.869 -8.316 1.00 95.56 192 LEU A O 1
ATOM 1578 N N . ASN A 1 193 ? 11.177 0.949 -10.545 1.00 93.75 193 ASN A N 1
ATOM 1579 C CA . ASN A 1 193 ? 10.533 -0.368 -10.659 1.00 93.75 193 ASN A CA 1
ATOM 1580 C C . ASN A 1 193 ? 11.407 -1.504 -10.114 1.00 93.75 193 ASN A C 1
ATOM 1582 O O . ASN A 1 193 ? 10.910 -2.438 -9.494 1.00 93.75 193 ASN A O 1
ATOM 1586 N N . ASP A 1 194 ? 12.710 -1.444 -10.373 1.00 93.44 194 ASP A N 1
ATOM 1587 C CA . ASP A 1 194 ? 13.680 -2.444 -9.943 1.00 93.44 194 ASP A CA 1
ATOM 1588 C C . ASP A 1 194 ? 13.878 -2.440 -8.424 1.00 93.44 194 ASP A C 1
ATOM 1590 O O . ASP A 1 194 ? 13.936 -3.508 -7.810 1.00 93.44 194 ASP A O 1
ATOM 1594 N N . GLU A 1 195 ? 13.910 -1.254 -7.813 1.00 94.62 195 GLU A N 1
ATOM 1595 C CA . GLU A 1 195 ? 13.906 -1.094 -6.359 1.00 94.62 195 GLU A CA 1
ATOM 1596 C C . GLU A 1 195 ? 12.630 -1.687 -5.744 1.00 94.62 195 GLU A C 1
ATOM 1598 O O . GLU A 1 195 ? 12.707 -2.500 -4.818 1.00 94.62 195 GLU A O 1
ATOM 1603 N N . ALA A 1 196 ? 11.461 -1.330 -6.283 1.00 96.94 196 ALA A N 1
ATOM 1604 C CA . ALA A 1 196 ? 10.177 -1.813 -5.787 1.00 96.94 196 ALA A CA 1
ATOM 1605 C C . ALA A 1 196 ? 10.032 -3.336 -5.935 1.00 96.94 196 ALA A C 1
ATOM 1607 O O . ALA A 1 196 ? 9.665 -4.010 -4.974 1.00 96.94 196 ALA A O 1
ATOM 1608 N N . LEU A 1 197 ? 10.388 -3.906 -7.093 1.00 95.38 197 LEU A N 1
ATOM 1609 C CA . LEU A 1 197 ? 10.372 -5.356 -7.317 1.00 95.38 197 LEU A CA 1
ATOM 1610 C C . LEU A 1 197 ? 11.326 -6.091 -6.375 1.00 95.38 197 LEU A C 1
ATOM 1612 O O . LEU A 1 197 ? 10.951 -7.121 -5.818 1.00 95.38 197 LEU A O 1
ATOM 1616 N N . THR A 1 198 ? 12.532 -5.562 -6.152 1.00 94.38 198 THR A N 1
ATOM 1617 C CA . THR A 1 198 ? 13.482 -6.155 -5.197 1.00 94.38 198 THR A CA 1
ATOM 1618 C C . THR A 1 198 ? 12.903 -6.143 -3.784 1.00 94.38 198 THR A C 1
ATOM 1620 O O . THR A 1 198 ? 12.989 -7.142 -3.077 1.00 94.38 198 THR A O 1
ATOM 1623 N N . CYS A 1 199 ? 12.258 -5.047 -3.381 1.00 96.00 199 CYS A N 1
ATOM 1624 C CA . CYS A 1 199 ? 11.605 -4.935 -2.079 1.00 96.00 199 CYS A CA 1
ATOM 1625 C C . CYS A 1 199 ? 10.412 -5.903 -1.934 1.00 96.00 199 CYS A C 1
ATOM 1627 O O . CYS A 1 199 ? 10.223 -6.504 -0.881 1.00 96.00 199 CYS A O 1
ATOM 1629 N N . LEU A 1 200 ? 9.632 -6.110 -2.997 1.00 95.94 200 LEU A N 1
ATOM 1630 C CA . LEU A 1 200 ? 8.466 -7.003 -2.999 1.00 95.94 200 LEU A CA 1
ATOM 1631 C C . LEU A 1 200 ? 8.811 -8.488 -3.172 1.00 95.94 200 LEU A C 1
ATOM 1633 O O . LEU A 1 200 ? 7.952 -9.334 -2.962 1.00 95.94 200 LEU A O 1
ATOM 1637 N N . THR A 1 201 ? 10.021 -8.839 -3.608 1.00 93.25 201 THR A N 1
ATOM 1638 C CA . THR A 1 201 ? 10.356 -10.240 -3.943 1.00 93.25 201 THR A CA 1
ATOM 1639 C C . THR A 1 201 ? 11.608 -10.762 -3.251 1.00 93.25 201 THR A C 1
ATOM 1641 O O . THR A 1 201 ? 11.804 -11.972 -3.172 1.00 93.25 201 THR A O 1
ATOM 1644 N N . GLY A 1 202 ? 12.482 -9.874 -2.775 1.00 92.25 202 GLY A N 1
ATOM 1645 C CA . GLY A 1 202 ? 13.833 -10.218 -2.336 1.00 92.25 202 GLY A CA 1
ATOM 1646 C C . GLY A 1 202 ? 14.767 -10.659 -3.468 1.00 92.25 202 GLY A C 1
ATOM 1647 O O . GLY A 1 202 ? 15.921 -10.993 -3.210 1.00 92.25 202 GLY A O 1
ATOM 1648 N N . CYS A 1 203 ? 14.302 -10.668 -4.721 1.00 90.00 203 CYS A N 1
ATOM 1649 C CA . CYS A 1 203 ? 15.060 -11.154 -5.865 1.00 90.00 203 CYS A CA 1
ATOM 1650 C C . CYS A 1 203 ? 15.788 -10.017 -6.600 1.00 90.00 203 CYS A C 1
ATOM 1652 O O . CYS A 1 203 ? 15.292 -8.891 -6.647 1.00 90.00 203 CYS A O 1
ATOM 1654 N N . PRO A 1 204 ? 16.949 -10.302 -7.219 1.00 88.56 204 PRO A N 1
ATOM 1655 C CA . PRO A 1 204 ? 17.611 -9.349 -8.098 1.00 88.56 204 PRO A CA 1
ATOM 1656 C C . PRO A 1 204 ? 16.792 -9.113 -9.371 1.00 88.56 204 PRO A C 1
ATOM 1658 O O . PRO A 1 204 ? 16.110 -10.006 -9.875 1.00 88.56 204 PRO A O 1
ATOM 1661 N N . THR A 1 205 ? 16.924 -7.918 -9.931 1.00 89.38 205 THR A N 1
ATOM 1662 C CA . THR A 1 205 ? 16.257 -7.491 -11.163 1.00 89.38 205 THR A CA 1
ATOM 1663 C C . THR A 1 205 ? 17.266 -7.338 -12.299 1.00 89.38 205 THR A C 1
ATOM 1665 O O . THR A 1 205 ? 18.460 -7.127 -12.085 1.00 89.38 205 THR A O 1
ATOM 1668 N N . THR A 1 206 ? 16.800 -7.477 -13.540 1.00 87.75 206 THR A N 1
ATOM 1669 C CA . THR A 1 206 ? 17.609 -7.239 -14.744 1.00 87.75 206 THR A CA 1
ATOM 1670 C C . THR A 1 206 ? 16.900 -6.223 -15.624 1.00 87.75 206 THR A C 1
ATOM 1672 O O . THR A 1 206 ? 15.736 -6.409 -15.971 1.00 87.75 206 THR A O 1
ATOM 1675 N N . LEU A 1 207 ? 17.607 -5.154 -15.996 1.00 87.00 207 LEU A N 1
ATOM 1676 C CA . LEU A 1 207 ? 17.106 -4.134 -16.911 1.00 87.00 207 LEU A CA 1
ATOM 1677 C C . LEU A 1 207 ? 17.565 -4.442 -18.337 1.00 87.00 207 LEU A C 1
ATOM 1679 O O . LEU A 1 207 ? 18.764 -4.514 -18.609 1.00 87.00 207 LEU A O 1
ATOM 1683 N N . ILE A 1 208 ? 16.611 -4.568 -19.256 1.00 85.56 208 ILE A N 1
ATOM 1684 C CA . ILE A 1 208 ? 16.881 -4.742 -20.684 1.00 85.56 208 ILE A CA 1
ATOM 1685 C C . ILE A 1 208 ? 16.589 -3.417 -21.391 1.00 85.56 208 ILE A C 1
ATOM 1687 O O . ILE A 1 208 ? 15.463 -2.926 -21.388 1.00 85.56 208 ILE A O 1
ATOM 1691 N N . MET A 1 209 ? 17.623 -2.823 -21.988 1.00 86.75 209 MET A N 1
ATOM 1692 C CA . MET A 1 209 ? 17.508 -1.587 -22.764 1.00 86.75 209 MET A CA 1
ATOM 1693 C C . MET A 1 209 ? 17.074 -1.914 -24.192 1.00 86.75 209 MET A C 1
ATOM 1695 O O . MET A 1 209 ? 17.872 -2.432 -24.973 1.00 86.75 209 MET A O 1
ATOM 1699 N N . MET A 1 210 ? 15.808 -1.631 -24.516 1.00 83.38 210 MET A N 1
ATOM 1700 C CA . MET A 1 210 ? 15.200 -2.051 -25.784 1.00 83.38 210 MET A CA 1
ATOM 1701 C C . MET A 1 210 ? 15.914 -1.488 -27.022 1.00 83.38 210 MET A C 1
ATOM 1703 O O . MET A 1 210 ? 16.034 -2.173 -28.031 1.00 83.38 210 MET A O 1
ATOM 1707 N N . ASP A 1 211 ? 16.448 -0.271 -26.931 1.00 86.12 211 ASP A N 1
ATOM 1708 C CA . ASP A 1 211 ? 17.210 0.414 -27.984 1.00 86.12 211 ASP A CA 1
ATOM 1709 C C . ASP A 1 211 ? 18.584 -0.221 -28.266 1.00 86.12 211 ASP A C 1
ATOM 1711 O O . ASP A 1 211 ? 19.183 0.017 -29.314 1.00 86.12 211 ASP A O 1
ATOM 1715 N N . LYS A 1 212 ? 19.088 -1.045 -27.341 1.00 81.94 212 LYS A N 1
ATOM 1716 C CA . LYS A 1 212 ? 20.364 -1.764 -27.474 1.00 81.94 212 LYS A CA 1
ATOM 1717 C C . LYS A 1 212 ? 20.189 -3.206 -27.943 1.00 81.94 212 LYS A C 1
ATOM 1719 O O . LYS A 1 212 ? 21.190 -3.898 -28.153 1.00 81.94 212 LYS A O 1
ATOM 1724 N N . ILE A 1 213 ? 18.949 -3.663 -28.115 1.00 83.31 213 ILE A N 1
ATOM 1725 C CA . ILE A 1 213 ? 18.654 -5.004 -28.613 1.00 83.31 213 ILE A CA 1
ATOM 1726 C C . ILE A 1 213 ? 18.949 -5.046 -30.111 1.00 83.31 213 ILE A C 1
ATOM 1728 O O . ILE A 1 213 ? 18.330 -4.343 -30.904 1.00 83.31 213 ILE A O 1
ATOM 1732 N N . LYS A 1 214 ? 19.895 -5.903 -30.502 1.00 82.00 214 LYS A N 1
ATOM 1733 C CA . LYS A 1 214 ? 20.188 -6.196 -31.915 1.00 82.00 214 LYS A CA 1
ATOM 1734 C C . LYS A 1 214 ? 19.489 -7.456 -32.425 1.00 82.00 214 LYS A C 1
ATOM 1736 O O . LYS A 1 214 ? 19.361 -7.618 -33.631 1.00 82.00 214 LYS A O 1
ATOM 1741 N N . ASP A 1 215 ? 19.069 -8.327 -31.512 1.00 85.31 215 ASP A N 1
ATOM 1742 C CA . ASP A 1 215 ? 18.439 -9.614 -31.795 1.00 85.31 215 ASP A CA 1
ATOM 1743 C C . ASP A 1 215 ? 17.148 -9.730 -30.974 1.00 85.31 215 ASP A C 1
ATOM 1745 O O . ASP A 1 215 ? 17.188 -9.909 -29.755 1.00 85.31 215 ASP A O 1
ATOM 1749 N N . SER A 1 216 ? 16.008 -9.545 -31.641 1.00 82.75 216 SER A N 1
ATOM 1750 C CA . SER A 1 216 ? 14.684 -9.561 -31.014 1.00 82.75 216 SER A CA 1
ATOM 1751 C C . SER A 1 216 ? 14.249 -10.956 -30.567 1.00 82.75 216 SER A C 1
ATOM 1753 O O . SER A 1 216 ? 13.520 -11.064 -29.583 1.00 82.75 216 SER A O 1
ATOM 1755 N N . GLU A 1 217 ? 14.707 -12.011 -31.246 1.00 84.44 217 GLU A N 1
ATOM 1756 C CA . GLU A 1 217 ? 14.320 -13.392 -30.937 1.00 84.44 217 GLU A CA 1
ATOM 1757 C C . GLU A 1 217 ? 14.921 -13.829 -29.602 1.00 84.44 217 GLU A C 1
ATOM 1759 O O . GLU A 1 217 ? 14.206 -14.316 -28.730 1.00 84.44 217 GLU A O 1
ATOM 1764 N N . ASN A 1 218 ? 16.201 -13.525 -29.374 1.00 82.12 218 ASN A N 1
ATOM 1765 C CA . ASN A 1 218 ? 16.860 -13.798 -28.094 1.00 82.12 218 ASN A CA 1
ATOM 1766 C C . ASN A 1 218 ? 16.154 -13.102 -26.909 1.00 82.12 218 ASN A C 1
ATOM 1768 O O . ASN A 1 218 ? 16.085 -13.633 -25.803 1.00 82.12 218 ASN A O 1
ATOM 1772 N N . VAL A 1 219 ? 15.583 -11.912 -27.118 1.00 82.62 219 VAL A N 1
ATOM 1773 C CA . VAL A 1 219 ? 14.843 -11.207 -26.056 1.00 82.62 219 VAL A CA 1
ATOM 1774 C C . VAL A 1 219 ? 13.480 -11.831 -25.802 1.00 82.62 219 VAL A C 1
ATOM 1776 O O . VAL A 1 219 ? 13.079 -11.958 -24.644 1.00 82.62 219 VAL A O 1
ATOM 1779 N N . TRP A 1 220 ? 12.790 -12.276 -26.852 1.00 84.50 220 TRP A N 1
ATOM 1780 C CA . TRP A 1 220 ? 11.562 -13.043 -26.686 1.00 84.50 220 TRP A CA 1
ATOM 1781 C C . TRP A 1 220 ? 11.815 -14.347 -25.923 1.00 84.50 220 TRP A C 1
ATOM 1783 O O . TRP A 1 220 ? 11.082 -14.650 -24.982 1.00 84.50 220 TRP A O 1
ATOM 1793 N N . GLU A 1 221 ? 12.898 -15.061 -26.248 1.00 85.62 221 GLU A N 1
ATOM 1794 C CA . GLU A 1 221 ? 13.324 -16.260 -25.522 1.00 85.62 221 GLU A CA 1
ATOM 1795 C C . GLU A 1 221 ? 13.559 -15.983 -24.032 1.00 85.62 221 GLU A C 1
ATOM 1797 O O . GLU A 1 221 ? 13.134 -16.772 -23.190 1.00 85.62 221 GLU A O 1
ATOM 1802 N N . ILE A 1 222 ? 14.176 -14.848 -23.681 1.00 82.00 222 ILE A N 1
ATOM 1803 C CA . ILE A 1 222 ? 14.351 -14.435 -22.280 1.00 82.00 222 ILE A CA 1
ATOM 1804 C C . ILE A 1 222 ? 12.996 -14.203 -21.597 1.00 82.00 222 ILE A C 1
ATOM 1806 O O . ILE A 1 222 ? 12.813 -14.645 -20.462 1.00 82.00 222 ILE A O 1
ATOM 1810 N N . PHE A 1 223 ? 12.048 -13.535 -22.260 1.00 81.81 223 PHE A N 1
ATOM 1811 C CA . PHE A 1 223 ? 10.744 -13.208 -21.672 1.00 81.81 223 PHE A CA 1
ATOM 1812 C C . PHE A 1 223 ? 9.843 -14.420 -21.442 1.00 81.81 223 PHE A C 1
ATOM 1814 O O . PHE A 1 223 ? 9.098 -14.425 -20.468 1.00 81.81 223 PHE A O 1
ATOM 1821 N N . ILE A 1 224 ? 9.914 -15.447 -22.290 1.00 84.94 224 ILE A N 1
ATOM 1822 C CA . ILE A 1 224 ? 9.088 -16.660 -22.139 1.00 84.94 224 ILE A CA 1
ATOM 1823 C C . ILE A 1 224 ? 9.732 -17.734 -21.252 1.00 84.94 224 ILE A C 1
ATOM 1825 O O . ILE A 1 224 ? 9.113 -18.765 -20.985 1.00 84.94 224 ILE A O 1
ATOM 1829 N N . LYS A 1 225 ? 10.988 -17.539 -20.834 1.00 78.50 225 LYS A N 1
ATOM 1830 C CA . LYS A 1 225 ? 11.751 -18.514 -20.041 1.00 78.50 225 LYS A CA 1
ATOM 1831 C C . LYS A 1 225 ? 11.315 -18.588 -18.570 1.00 78.50 225 LYS A C 1
ATOM 1833 O O . LYS A 1 225 ? 11.618 -19.589 -17.918 1.00 78.50 225 LYS A O 1
ATOM 1838 N N . TYR A 1 226 ? 10.649 -17.554 -18.056 1.00 61.03 226 TYR A N 1
ATOM 1839 C CA . TYR A 1 226 ? 10.271 -17.383 -16.645 1.00 61.03 226 TYR A CA 1
ATOM 1840 C C . TYR A 1 226 ? 8.759 -17.195 -16.482 1.00 61.03 226 TYR A C 1
ATOM 1842 O O . TYR A 1 226 ? 8.249 -17.542 -15.389 1.00 61.03 226 TYR A O 1
#

Radius of gyration: 18.39 Å; chains: 1; bounding box: 40×50×56 Å

Foldseek 3Di:
DDDDDPFPDAPVVQVVVVVVVLVVVLVVCVVVQAADADPLQGQQDCLQAPFAADPVRHGDCPPLRDGFDALCLLVVQAHLPFFQDDQQALVQKDFARHQQVLLSVLVNVCSVPVVLLCVQWPGDPSCSRRQWTWGWWCPPLHTDTQIHGRGARDDPSHHRGMDGSHRHCNSRSNLSSVSSVLSHNNSSRPPHNQNNNCTSGVDHDDDDDPVPDPDVVVVVVVVVVD

Sequence (226 aa):
MSFSVVFQTPNEEIFKKEEKICEEQAELLRSTGETYVDQDFPPDDPSCVGTILDRHDKPTLQDMTGPWYPPHKFTEILNDDWCVYNDPWPFHVDQGNLGDCGLIAAIQCIARRKELLEFILPDRDYTKDCGIVHVRLFVKKKWEVVKVDYHIPHYNGRQVFARTNNNQLWVSFIEKAFAKIKGSYANLRGTLNDEALTCLTGCPTTLIMMDKIKDSENVWEIFIKY

Organism: NCBI:txid1503980

Secondary structure (DSSP, 8-state):
-----------HHHHHHHHHHHHHHHHHHHHHT-----TTS-TT-HHHH---B-TTS-B--TT--SPPBPGGG-TTT--TT-BS-SS--GGGEE--SSS-HHHHHHHHHHHTSHHHHHHHS---HHHHHS-EEEEEEEETTEEEEEEEES-B-EETTEESSSEESSSB-HHHHHHHHHHHHHTSSGGGTT--HHHHHHHHHS-------GGG-S-HHHHHHHHH--